Protein AF-A0A4W5PNQ1-F1 (afdb_monomer)

Solvent-accessible surface area (backbone atoms only — not comparable to full-atom values): 14028 Å² total; per-residue (Å²): 139,84,86,85,79,91,87,84,86,84,80,92,72,88,79,95,85,74,66,71,62,60,58,47,53,55,48,51,52,52,49,52,51,53,50,50,54,49,55,53,49,54,50,49,55,51,50,50,52,50,51,52,53,52,51,53,50,50,51,54,49,52,54,50,53,49,53,51,51,53,49,49,52,52,50,48,50,51,52,49,58,59,51,72,67,68,69,47,66,66,67,49,50,56,47,51,52,52,49,41,52,51,52,52,50,53,42,35,76,74,64,44,86,81,57,88,85,61,52,64,66,57,48,47,54,55,50,52,51,51,51,51,55,54,50,52,55,59,73,67,48,61,63,68,60,52,54,51,49,52,52,49,54,54,50,51,54,54,47,56,55,49,51,50,52,51,50,53,50,48,53,55,48,52,50,52,50,49,57,51,52,55,48,55,52,58,60,71,67,50,75,98,78,56,73,66,59,55,51,52,51,49,51,49,54,51,49,53,52,51,50,50,54,51,50,53,51,51,51,51,52,53,56,50,57,66,58,67,73,77,71,87,88,81,85,87,85,81,138

Mean predicted aligned error: 20.27 Å

Radius of gyration: 78.28 Å; Cα contacts (8 Å, |Δi|>4): 17; chains: 1; bounding box: 203×84×198 Å

Structure (mmCIF, N/CA/C/O backbone):
data_AF-A0A4W5PNQ1-F1
#
_entry.id   AF-A0A4W5PNQ1-F1
#
loop_
_atom_site.group_PDB
_atom_site.id
_atom_site.type_symbol
_atom_site.label_atom_id
_atom_site.label_alt_id
_atom_site.label_comp_id
_atom_site.label_asym_id
_atom_site.label_entity_id
_atom_site.label_seq_id
_atom_site.pdbx_PDB_ins_code
_atom_site.Cartn_x
_atom_site.Cartn_y
_atom_site.Cartn_z
_atom_site.occupancy
_atom_site.B_iso_or_equiv
_atom_site.auth_seq_id
_atom_site.auth_comp_id
_atom_site.auth_asym_id
_atom_site.auth_atom_id
_atom_site.pdbx_PDB_model_num
ATOM 1 N N . MET A 1 1 ? 66.625 25.934 -118.680 1.00 39.59 1 MET A N 1
ATOM 2 C CA . MET A 1 1 ? 67.419 26.962 -117.972 1.00 39.59 1 MET A CA 1
ATOM 3 C C . MET A 1 1 ? 66.920 26.967 -116.535 1.00 39.59 1 MET A C 1
ATOM 5 O O . MET A 1 1 ? 65.724 27.151 -116.376 1.00 39.59 1 MET A O 1
ATOM 9 N N . SER A 1 2 ? 67.678 26.674 -115.479 1.00 41.56 2 SER A N 1
ATOM 10 C CA . SER A 1 2 ? 69.072 26.205 -115.312 1.00 41.56 2 SER A CA 1
ATOM 11 C C . SER A 1 2 ? 69.090 25.393 -113.992 1.00 41.56 2 SER A C 1
ATOM 13 O O . SER A 1 2 ? 68.346 25.746 -113.089 1.00 41.56 2 SER A O 1
ATOM 15 N N . ALA A 1 3 ? 69.693 24.210 -113.841 1.00 38.69 3 ALA A N 1
ATOM 16 C CA . ALA A 1 3 ? 71.084 23.777 -114.046 1.00 38.69 3 ALA A CA 1
ATOM 17 C C . ALA A 1 3 ? 72.058 24.127 -112.885 1.00 38.69 3 ALA A C 1
ATOM 19 O O . ALA A 1 3 ? 72.829 25.072 -113.001 1.00 38.69 3 ALA A O 1
ATOM 20 N N . GLY A 1 4 ? 72.065 23.273 -111.842 1.00 41.41 4 GLY A N 1
ATOM 21 C CA . GLY A 1 4 ? 73.206 22.975 -110.938 1.00 41.41 4 GLY A CA 1
ATOM 22 C C . GLY A 1 4 ? 73.616 24.025 -109.887 1.00 41.41 4 GLY A C 1
ATOM 23 O O . GLY A 1 4 ? 73.077 25.130 -109.914 1.00 41.41 4 GLY A O 1
ATOM 24 N N . PRO A 1 5 ? 74.584 23.718 -108.982 1.00 55.00 5 PRO A N 1
ATOM 25 C CA . PRO A 1 5 ? 75.378 22.476 -108.790 1.00 55.00 5 PRO A CA 1
ATOM 26 C C . PRO A 1 5 ? 75.097 21.748 -107.432 1.00 55.00 5 PRO A C 1
ATOM 28 O O . PRO A 1 5 ? 74.436 22.303 -106.565 1.00 55.00 5 PRO A O 1
ATOM 31 N N . PHE A 1 6 ? 75.387 20.444 -107.235 1.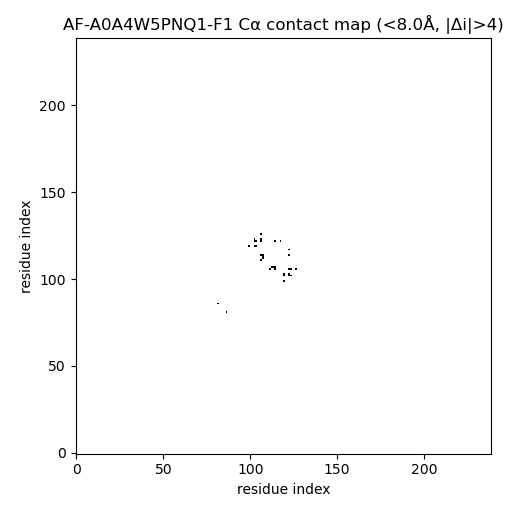00 39.41 6 PHE A N 1
ATOM 32 C CA . PHE A 1 6 ? 76.684 19.838 -106.805 1.00 39.41 6 PHE A CA 1
ATOM 33 C C . PHE A 1 6 ? 77.249 20.516 -105.529 1.00 39.41 6 PHE A C 1
ATOM 35 O O . PHE A 1 6 ? 77.382 21.730 -105.519 1.00 39.41 6 PHE A O 1
ATOM 42 N N . VAL A 1 7 ? 77.620 19.880 -104.409 1.00 44.78 7 VAL A N 1
ATOM 43 C CA . VAL A 1 7 ? 78.079 18.512 -104.042 1.00 44.78 7 VAL A CA 1
ATOM 44 C C . VAL A 1 7 ? 77.490 18.177 -102.629 1.00 44.78 7 VAL A C 1
ATOM 46 O O . VAL A 1 7 ? 76.780 19.015 -102.089 1.00 44.78 7 VAL A O 1
ATOM 49 N N . ALA A 1 8 ? 77.676 17.057 -101.907 1.00 46.28 8 ALA A N 1
ATOM 50 C CA . ALA A 1 8 ? 78.446 15.807 -102.034 1.00 46.28 8 ALA A CA 1
ATOM 51 C C . ALA A 1 8 ? 77.752 14.648 -101.271 1.00 46.28 8 ALA A C 1
ATOM 53 O O . ALA A 1 8 ? 76.786 14.865 -100.544 1.00 46.28 8 ALA A O 1
ATOM 54 N N . GLY A 1 9 ? 78.269 13.417 -101.401 1.00 48.19 9 GLY A N 1
ATOM 55 C CA . GLY A 1 9 ? 77.776 12.243 -100.670 1.00 48.19 9 GLY A CA 1
ATOM 56 C C . GLY A 1 9 ? 78.505 11.981 -99.346 1.00 48.19 9 GLY A C 1
ATOM 57 O O . GLY A 1 9 ? 79.733 11.893 -99.320 1.00 48.19 9 GLY A O 1
ATOM 58 N N . LEU A 1 10 ? 77.751 11.757 -98.265 1.00 40.47 10 LEU A N 1
ATOM 59 C CA . LEU A 1 10 ? 78.272 11.116 -97.055 1.00 40.47 10 LEU A CA 1
ATOM 60 C C . LEU A 1 10 ? 78.179 9.593 -97.203 1.00 40.47 10 LEU A C 1
ATOM 62 O O . LEU A 1 10 ? 77.099 9.030 -97.371 1.00 40.47 10 LEU A O 1
ATOM 66 N N . LYS A 1 11 ? 79.328 8.918 -97.101 1.00 43.09 11 LYS A N 1
ATOM 67 C CA . LYS A 1 11 ? 79.401 7.457 -96.980 1.00 43.09 11 LYS A CA 1
ATOM 68 C C . LYS A 1 11 ? 78.678 7.003 -95.711 1.00 43.09 11 LYS A C 1
ATOM 70 O O . LYS A 1 11 ? 79.151 7.275 -94.610 1.00 43.09 11 LYS A O 1
ATOM 75 N N . CYS A 1 12 ? 77.626 6.203 -95.861 1.00 44.56 12 CYS A N 1
ATOM 76 C CA . CYS A 1 12 ? 77.181 5.316 -94.793 1.00 44.56 12 CYS A CA 1
ATOM 77 C C . CYS A 1 12 ? 78.280 4.272 -94.533 1.00 44.56 12 CYS A C 1
ATOM 79 O O . CYS A 1 12 ? 78.410 3.298 -95.270 1.00 44.56 12 CYS A O 1
ATOM 81 N N . SER A 1 13 ? 79.080 4.485 -93.490 1.00 41.66 13 SER A N 1
ATOM 82 C CA . SER A 1 13 ? 79.973 3.478 -92.916 1.00 41.66 13 SER A CA 1
ATOM 83 C C . SER A 1 13 ? 79.614 3.363 -91.441 1.00 41.66 13 SER A C 1
ATOM 85 O O . SER A 1 13 ? 79.619 4.360 -90.722 1.00 41.66 13 SER A O 1
ATOM 87 N N . GLY A 1 14 ? 79.153 2.184 -91.027 1.00 43.59 14 GLY A N 1
ATOM 88 C CA . GLY A 1 14 ? 78.368 2.055 -89.801 1.00 43.59 14 GLY A CA 1
ATOM 89 C C . GLY A 1 14 ? 79.181 2.045 -88.507 1.00 43.59 14 GLY A C 1
ATOM 90 O O . GLY A 1 14 ? 80.402 1.892 -88.523 1.00 43.59 14 GLY A O 1
ATOM 91 N N . LYS A 1 15 ? 78.450 2.087 -87.384 1.00 41.84 15 LYS A N 1
ATOM 92 C CA . LYS A 1 15 ? 78.542 1.094 -86.293 1.00 41.84 15 LYS A CA 1
ATOM 93 C C . LYS A 1 15 ? 77.448 1.311 -85.235 1.00 41.84 15 LYS A C 1
ATOM 95 O O . LYS A 1 15 ? 77.527 2.210 -84.412 1.00 41.84 15 LYS A O 1
ATOM 100 N N . PHE A 1 16 ? 76.447 0.433 -85.272 1.00 44.75 16 PHE A N 1
ATOM 101 C CA . PHE A 1 16 ? 76.008 -0.365 -84.120 1.00 44.75 16 PHE A CA 1
ATOM 102 C C . PHE A 1 16 ? 76.030 0.311 -82.726 1.00 44.75 16 PHE A C 1
ATOM 104 O O . PHE A 1 16 ? 76.923 0.032 -81.939 1.00 44.75 16 PHE A O 1
ATOM 111 N N . PHE A 1 17 ? 75.017 1.120 -82.391 1.00 40.66 17 PHE A N 1
ATOM 112 C CA . PHE A 1 17 ? 74.588 1.384 -81.000 1.00 40.66 17 PHE A CA 1
ATOM 113 C C . PHE A 1 17 ? 73.141 1.922 -80.988 1.00 40.66 17 PHE A C 1
ATOM 115 O O . PHE A 1 17 ? 72.903 3.120 -80.895 1.00 40.66 17 PHE A O 1
ATOM 122 N N . GLY A 1 18 ? 72.156 1.026 -81.143 1.00 43.78 18 GLY A N 1
ATOM 123 C CA . GLY A 1 18 ? 70.727 1.394 -81.207 1.00 43.78 18 GLY A CA 1
ATOM 124 C C . GLY A 1 18 ? 69.757 0.449 -80.484 1.00 43.78 18 GLY A C 1
ATOM 125 O O . GLY A 1 18 ? 68.566 0.726 -80.441 1.00 43.78 18 GLY A O 1
ATOM 126 N N . GLY A 1 19 ? 70.238 -0.659 -79.905 1.00 49.28 19 GLY A N 1
ATOM 127 C CA . GLY A 1 19 ? 69.377 -1.620 -79.197 1.00 49.28 19 GLY A CA 1
ATOM 128 C C . GLY A 1 19 ? 69.081 -1.254 -77.737 1.00 49.28 19 GLY A C 1
ATOM 129 O O . GLY A 1 19 ? 68.063 -1.669 -77.196 1.00 49.28 19 GLY A O 1
ATOM 130 N N . PHE A 1 20 ? 69.949 -0.472 -77.088 1.00 49.38 20 PHE A N 1
ATOM 131 C CA . PHE A 1 20 ? 69.896 -0.273 -75.632 1.00 49.38 20 PHE A CA 1
ATOM 132 C C . PHE A 1 20 ? 68.714 0.602 -75.169 1.00 49.38 20 PHE A C 1
ATOM 134 O O . PHE A 1 20 ? 68.186 0.394 -74.082 1.00 49.38 20 PHE A O 1
ATOM 141 N N . SER A 1 21 ? 68.260 1.542 -76.004 1.00 56.47 21 SER A N 1
ATOM 142 C CA . SER A 1 21 ? 67.148 2.454 -75.697 1.00 56.47 21 SER A CA 1
ATOM 143 C C . SER A 1 21 ? 65.768 1.801 -75.822 1.00 56.47 21 SER A C 1
ATOM 145 O O . SER A 1 21 ? 64.898 2.062 -74.996 1.00 56.47 21 SER A O 1
ATOM 147 N N . SER A 1 22 ? 65.560 0.920 -76.807 1.00 62.25 22 SER A N 1
ATOM 148 C CA . SER A 1 22 ? 64.263 0.254 -77.014 1.00 62.25 22 SER A CA 1
ATOM 149 C C . SER A 1 22 ? 63.926 -0.724 -75.881 1.00 62.25 22 SER A C 1
ATOM 151 O O . SER A 1 22 ? 62.795 -0.738 -75.402 1.00 62.25 22 SER A O 1
ATOM 153 N N . PHE A 1 23 ? 64.914 -1.474 -75.375 1.00 62.88 23 PHE A N 1
ATOM 154 C CA . PHE A 1 23 ? 64.721 -2.341 -74.206 1.00 62.88 23 PHE A CA 1
ATOM 155 C C . PHE A 1 23 ? 64.582 -1.568 -72.884 1.00 62.88 23 PHE A C 1
ATOM 157 O O . PHE A 1 23 ? 63.944 -2.080 -71.964 1.00 62.88 23 PHE A O 1
ATOM 164 N N . ALA A 1 24 ? 65.144 -0.357 -72.773 1.00 70.75 24 ALA A N 1
ATOM 165 C CA . ALA A 1 24 ? 64.917 0.520 -71.622 1.00 70.75 24 ALA A CA 1
ATOM 166 C C . ALA A 1 24 ? 63.461 1.019 -71.596 1.00 70.75 24 ALA A C 1
ATOM 168 O O . ALA A 1 24 ? 62.749 0.750 -70.633 1.00 70.75 24 ALA A O 1
ATOM 169 N N . TRP A 1 25 ? 62.971 1.581 -72.707 1.00 76.12 25 TRP A N 1
ATOM 170 C CA . TRP A 1 25 ? 61.570 2.001 -72.859 1.00 76.12 25 TRP A CA 1
ATOM 171 C C . TRP A 1 25 ? 60.565 0.859 -72.644 1.00 76.12 25 TRP A C 1
ATOM 173 O O . TRP A 1 25 ? 59.543 1.031 -71.975 1.00 76.12 25 TRP A O 1
ATOM 183 N N . GLN A 1 26 ? 60.857 -0.339 -73.163 1.00 84.00 26 GLN A N 1
ATOM 184 C CA . GLN A 1 26 ? 60.011 -1.514 -72.931 1.00 84.00 26 GLN A CA 1
ATOM 185 C C . GLN A 1 26 ? 60.016 -1.949 -71.454 1.00 84.00 26 GLN A C 1
ATOM 187 O O . GLN A 1 26 ? 59.008 -2.431 -70.945 1.00 84.00 26 GLN A O 1
ATOM 192 N N . ARG A 1 27 ? 61.135 -1.775 -70.739 1.00 80.56 27 ARG A N 1
ATOM 193 C CA . ARG A 1 27 ? 61.230 -2.076 -69.304 1.00 80.56 27 ARG A CA 1
ATOM 194 C C . ARG A 1 27 ? 60.467 -1.056 -68.463 1.00 80.56 27 ARG A C 1
ATOM 196 O O . ARG A 1 27 ? 59.749 -1.463 -67.560 1.00 80.56 27 ARG A O 1
ATOM 203 N N . GLU A 1 28 ? 60.602 0.229 -68.768 1.00 84.06 28 GLU A N 1
ATOM 204 C CA . GLU A 1 28 ? 59.909 1.325 -68.078 1.00 84.06 28 GLU A CA 1
ATOM 205 C C . GLU A 1 28 ? 58.386 1.212 -68.238 1.00 84.06 28 GLU A C 1
ATOM 207 O O . GLU A 1 28 ? 57.650 1.299 -67.258 1.00 84.06 28 GLU A O 1
ATOM 212 N N . THR A 1 29 ? 57.902 0.910 -69.447 1.00 87.69 29 THR A N 1
ATOM 213 C CA . THR A 1 29 ? 56.468 0.673 -69.693 1.00 87.69 29 THR A CA 1
ATOM 214 C C . THR A 1 29 ? 55.945 -0.580 -68.987 1.00 87.69 29 THR A C 1
ATOM 216 O O . THR A 1 29 ? 54.876 -0.527 -68.383 1.00 87.69 29 THR A O 1
ATOM 219 N N . LEU A 1 30 ? 56.697 -1.688 -68.975 1.00 89.75 30 LEU A N 1
ATOM 220 C CA . LEU A 1 30 ? 56.327 -2.886 -68.207 1.00 89.75 30 LEU A CA 1
ATOM 221 C C . LEU A 1 30 ? 56.336 -2.642 -66.687 1.00 89.75 30 LEU A C 1
ATOM 223 O O . LEU A 1 30 ? 55.465 -3.156 -65.990 1.00 89.75 30 LEU A O 1
ATOM 227 N N . GLN A 1 31 ? 57.272 -1.839 -66.171 1.00 90.94 31 GLN A N 1
ATOM 228 C CA . GLN A 1 31 ? 57.289 -1.420 -64.765 1.00 90.94 31 GLN A CA 1
ATOM 229 C C . GLN A 1 31 ? 56.078 -0.547 -64.423 1.00 90.94 31 GLN A C 1
ATOM 231 O O . GLN A 1 31 ? 55.429 -0.792 -63.411 1.00 90.94 31 GLN A O 1
ATOM 236 N N . LEU A 1 32 ? 55.730 0.419 -65.277 1.00 93.44 32 LEU A N 1
ATOM 237 C CA . LEU A 1 32 ? 54.555 1.271 -65.089 1.00 93.44 32 LEU A CA 1
ATOM 238 C C . LEU A 1 32 ? 53.249 0.459 -65.106 1.00 93.44 32 LEU A C 1
ATOM 240 O O . LEU A 1 32 ? 52.381 0.683 -64.267 1.00 93.44 32 LEU A O 1
ATOM 244 N N . ILE A 1 33 ? 53.126 -0.522 -66.008 1.00 92.69 33 ILE A N 1
ATOM 245 C CA . ILE A 1 33 ? 51.985 -1.452 -66.042 1.00 92.69 33 ILE A CA 1
ATOM 246 C C . ILE A 1 33 ? 51.932 -2.298 -64.763 1.00 92.69 33 ILE A C 1
ATOM 248 O O . ILE A 1 33 ? 50.862 -2.434 -64.177 1.00 92.69 33 ILE A O 1
ATOM 252 N N . ALA A 1 34 ? 53.066 -2.830 -64.294 1.00 94.00 34 ALA A N 1
ATOM 253 C CA . ALA A 1 34 ? 53.118 -3.606 -63.054 1.00 94.00 34 ALA A CA 1
ATOM 254 C C . ALA A 1 34 ? 52.707 -2.772 -61.827 1.00 94.00 34 ALA A C 1
ATOM 256 O O . ALA A 1 34 ? 51.910 -3.238 -61.018 1.00 94.00 34 ALA A O 1
ATOM 257 N N . ILE A 1 35 ? 53.182 -1.524 -61.726 1.00 94.31 35 ILE A N 1
ATOM 258 C CA . ILE A 1 35 ? 52.773 -0.580 -60.674 1.00 94.31 35 ILE A CA 1
ATOM 259 C C . ILE A 1 35 ? 51.266 -0.311 -60.759 1.00 94.31 35 ILE A C 1
ATOM 261 O O . ILE A 1 35 ? 50.579 -0.410 -59.747 1.00 94.31 35 ILE A O 1
ATOM 265 N N . HIS A 1 36 ? 50.728 -0.040 -61.953 1.00 95.44 36 HIS A N 1
ATOM 266 C CA . HIS A 1 36 ? 49.292 0.190 -62.116 1.00 95.44 36 HIS A CA 1
ATOM 267 C C . HIS A 1 36 ? 48.444 -1.019 -61.712 1.00 95.44 36 HIS A C 1
ATOM 269 O O . HIS A 1 36 ? 47.448 -0.837 -61.017 1.00 95.44 36 HIS A O 1
ATOM 275 N N . LEU A 1 37 ? 48.842 -2.239 -62.086 1.00 96.38 37 LEU A N 1
ATOM 276 C CA . LEU A 1 37 ? 48.134 -3.462 -61.694 1.00 96.38 37 LEU A CA 1
ATOM 277 C C . LEU A 1 37 ? 48.117 -3.661 -60.172 1.00 96.38 37 LEU A C 1
ATOM 279 O O . LEU A 1 37 ? 47.074 -4.027 -59.640 1.00 96.38 37 LEU A O 1
ATOM 283 N N . ILE A 1 38 ? 49.222 -3.360 -59.478 1.00 96.00 38 ILE A N 1
ATOM 284 C CA . ILE A 1 38 ? 49.277 -3.378 -58.007 1.00 96.00 38 ILE A CA 1
ATOM 285 C C . ILE A 1 38 ? 48.326 -2.320 -57.436 1.00 96.00 38 ILE A C 1
ATOM 287 O O . ILE A 1 38 ? 47.417 -2.667 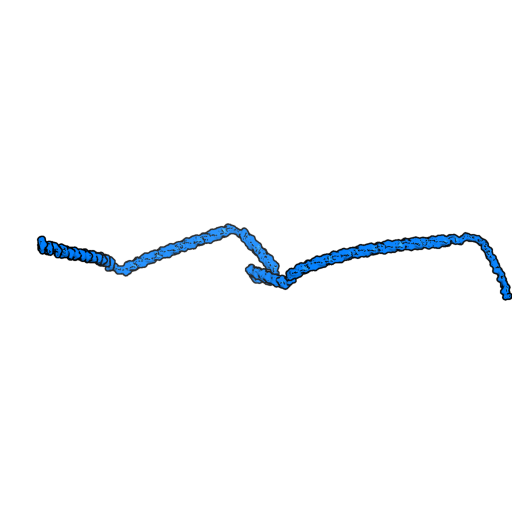-56.696 1.00 96.00 38 ILE A O 1
ATOM 291 N N . THR A 1 39 ? 48.427 -1.056 -57.866 1.00 95.25 39 THR A N 1
ATOM 292 C CA . THR A 1 39 ? 47.549 0.007 -57.335 1.00 95.25 39 THR A CA 1
ATOM 293 C C . THR A 1 39 ? 46.061 -0.250 -57.590 1.00 95.25 39 THR A C 1
ATOM 295 O O . THR A 1 39 ? 45.234 0.107 -56.760 1.00 95.25 39 THR A O 1
ATOM 298 N N . LEU A 1 40 ? 45.697 -0.875 -58.716 1.00 95.56 40 LEU A N 1
ATOM 299 C CA . LEU A 1 40 ? 44.311 -1.251 -59.002 1.00 95.56 40 LEU A CA 1
ATOM 300 C C . LEU A 1 40 ? 43.841 -2.407 -58.115 1.00 95.56 40 LEU A C 1
ATOM 302 O O . LEU A 1 40 ? 42.691 -2.398 -57.690 1.00 95.56 40 LEU A O 1
ATOM 306 N N . HIS A 1 41 ? 44.711 -3.374 -57.820 1.00 96.25 41 HIS A N 1
ATOM 307 C CA . HIS A 1 41 ? 44.421 -4.452 -56.879 1.00 96.25 41 HIS A CA 1
ATOM 308 C C . HIS A 1 41 ? 44.219 -3.911 -55.457 1.00 96.25 41 HIS A C 1
ATOM 310 O O . HIS A 1 41 ? 43.187 -4.206 -54.860 1.00 96.25 41 HIS A O 1
ATOM 316 N N . ASP A 1 42 ? 45.119 -3.045 -54.979 1.00 96.00 42 ASP A N 1
ATOM 317 C CA . ASP A 1 42 ? 45.021 -2.397 -53.664 1.00 96.00 42 ASP A CA 1
ATOM 318 C C . ASP A 1 42 ? 43.721 -1.575 -53.532 1.00 96.00 42 ASP A C 1
ATOM 320 O O . ASP A 1 42 ? 43.051 -1.611 -52.501 1.00 96.00 42 ASP A O 1
ATOM 324 N N . ILE A 1 43 ? 43.329 -0.848 -54.591 1.00 95.88 43 ILE A N 1
ATOM 325 C CA . ILE A 1 43 ? 42.070 -0.081 -54.632 1.00 95.88 43 ILE A CA 1
ATOM 326 C C . ILE A 1 43 ? 40.848 -1.008 -54.597 1.00 95.88 43 ILE A C 1
ATOM 328 O O . ILE A 1 43 ? 39.871 -0.680 -53.928 1.00 95.88 43 ILE A O 1
ATOM 332 N N . LEU A 1 44 ? 40.880 -2.145 -55.300 1.00 96.81 44 LEU A N 1
ATOM 333 C CA . LEU A 1 44 ? 39.782 -3.115 -55.277 1.00 96.81 44 LEU A CA 1
ATOM 334 C C . LEU A 1 44 ? 39.636 -3.759 -53.893 1.00 96.81 44 LEU A C 1
ATOM 336 O O . LEU A 1 44 ? 38.536 -3.742 -53.356 1.00 96.81 44 LEU A O 1
ATOM 340 N N . GLU A 1 45 ? 40.728 -4.219 -53.273 1.00 97.00 45 GLU A N 1
ATOM 341 C CA . GLU A 1 45 ? 40.677 -4.773 -51.910 1.00 97.00 45 GLU A CA 1
ATOM 342 C C . GLU A 1 45 ? 40.193 -3.742 -50.881 1.00 97.00 45 GLU A C 1
ATOM 344 O O . GLU A 1 45 ? 39.423 -4.078 -49.982 1.00 97.00 45 GLU A O 1
ATOM 349 N N . TYR A 1 46 ? 40.605 -2.478 -51.019 1.00 96.75 46 TYR A N 1
ATOM 350 C CA . TYR A 1 46 ? 40.134 -1.390 -50.162 1.00 96.75 46 TYR A CA 1
ATOM 351 C C . TYR A 1 46 ? 38.625 -1.136 -50.328 1.00 96.75 46 TYR A C 1
ATOM 353 O O . TYR A 1 46 ? 37.909 -1.009 -49.335 1.00 96.75 46 TYR A O 1
ATOM 361 N N . MET A 1 47 ? 38.125 -1.096 -51.568 1.00 96.56 47 MET A N 1
ATOM 362 C CA . MET A 1 47 ? 36.693 -0.936 -51.849 1.00 96.56 47 MET A CA 1
ATOM 363 C C . MET A 1 47 ? 35.877 -2.128 -51.337 1.00 96.56 47 MET A C 1
ATOM 365 O O . MET A 1 47 ? 34.836 -1.920 -50.715 1.00 96.56 47 MET A O 1
ATOM 369 N N . ASP A 1 48 ? 36.359 -3.358 -51.525 1.00 97.12 48 ASP A N 1
ATOM 370 C CA . ASP A 1 48 ? 35.703 -4.558 -51.004 1.00 97.12 48 ASP A CA 1
ATOM 371 C C . ASP A 1 48 ? 35.610 -4.490 -49.465 1.00 97.12 48 ASP A C 1
ATOM 373 O O . ASP A 1 48 ? 34.515 -4.621 -48.913 1.00 97.12 48 ASP A O 1
ATOM 377 N N . GLN A 1 49 ? 36.700 -4.133 -48.771 1.00 97.31 49 GLN A N 1
ATOM 378 C CA . GLN A 1 49 ? 36.702 -3.916 -47.314 1.00 97.31 49 GLN A CA 1
ATOM 379 C C . GLN A 1 49 ? 35.740 -2.805 -46.860 1.00 97.31 49 GLN A C 1
ATOM 381 O O . GLN A 1 49 ? 35.064 -2.969 -45.841 1.00 97.31 49 GLN A O 1
ATOM 386 N N . GLU A 1 50 ? 35.637 -1.684 -47.583 1.00 97.44 50 GLU A N 1
ATOM 387 C CA . GLU A 1 50 ? 34.640 -0.649 -47.273 1.00 97.44 50 GLU A CA 1
ATOM 388 C C . GLU A 1 50 ? 33.204 -1.174 -47.444 1.00 97.44 50 GLU A C 1
ATOM 390 O O . GLU A 1 50 ? 32.349 -0.903 -46.597 1.00 97.44 50 GLU A O 1
ATOM 395 N N . THR A 1 51 ? 32.921 -1.972 -48.482 1.00 97.38 51 THR A N 1
ATOM 396 C CA . THR A 1 51 ? 31.583 -2.567 -48.668 1.00 97.38 51 THR A CA 1
ATOM 397 C C . THR A 1 51 ? 31.241 -3.611 -47.602 1.00 97.38 51 THR A C 1
ATOM 399 O O . THR A 1 51 ? 30.100 -3.644 -47.130 1.00 97.38 51 THR A O 1
ATOM 402 N N . GLU A 1 52 ? 32.209 -4.408 -47.141 1.00 97.50 52 GLU A N 1
ATOM 403 C CA . GLU A 1 52 ? 32.028 -5.320 -46.004 1.00 97.50 52 GLU A CA 1
ATOM 404 C C . GLU A 1 52 ? 31.752 -4.555 -44.700 1.00 97.50 52 GLU A C 1
ATOM 406 O O . GLU A 1 52 ? 30.848 -4.913 -43.944 1.00 97.50 52 GLU A O 1
ATOM 411 N N . GLN A 1 53 ? 32.460 -3.452 -44.445 1.00 97.31 53 GLN A N 1
ATOM 412 C CA . GLN A 1 53 ? 32.212 -2.618 -43.264 1.00 97.31 53 GLN A CA 1
ATOM 413 C C . GLN A 1 53 ? 30.831 -1.950 -43.311 1.00 97.31 53 GLN A C 1
ATOM 415 O O . GLN A 1 53 ? 30.117 -1.931 -42.305 1.00 97.31 53 GLN A O 1
ATOM 420 N N . LEU A 1 54 ? 30.424 -1.424 -44.470 1.00 97.81 54 LEU A N 1
ATOM 421 C CA . LEU A 1 54 ? 29.112 -0.801 -44.649 1.00 97.81 54 LEU A CA 1
ATOM 422 C C . LEU A 1 54 ? 27.967 -1.816 -44.520 1.00 97.81 54 LEU A C 1
ATOM 424 O O . LEU A 1 54 ? 26.959 -1.512 -43.883 1.00 97.81 54 LEU A O 1
ATOM 428 N N . THR A 1 55 ? 28.117 -3.030 -45.057 1.00 97.94 55 THR A N 1
ATOM 429 C CA . THR A 1 55 ? 27.107 -4.094 -44.903 1.00 97.94 55 THR A CA 1
ATOM 430 C C . THR A 1 55 ? 26.984 -4.555 -43.448 1.00 97.94 55 THR A C 1
ATOM 432 O O . THR A 1 55 ? 25.868 -4.620 -42.934 1.00 97.94 55 THR A O 1
ATOM 435 N N . GLN A 1 56 ? 28.097 -4.729 -42.726 1.00 97.94 56 GLN A N 1
ATOM 436 C CA . GLN A 1 56 ? 28.075 -5.007 -41.281 1.00 97.94 56 GLN A CA 1
ATOM 437 C C . GLN A 1 56 ? 27.384 -3.891 -40.474 1.00 97.94 56 GLN A C 1
ATOM 439 O O . GLN A 1 56 ? 26.611 -4.174 -39.557 1.00 97.94 56 GLN A O 1
ATOM 444 N N . GLN A 1 57 ? 27.615 -2.617 -40.811 1.00 97.69 57 GLN A N 1
ATOM 445 C CA . GLN A 1 57 ? 26.929 -1.490 -40.164 1.00 97.69 57 GLN A CA 1
ATOM 446 C C . GLN A 1 57 ? 25.421 -1.485 -40.451 1.00 97.69 57 GLN A C 1
ATOM 448 O O . GLN A 1 57 ? 24.630 -1.255 -39.532 1.00 97.69 57 GLN A O 1
ATOM 453 N N . ILE A 1 58 ? 25.012 -1.778 -41.692 1.00 98.31 58 ILE A N 1
ATOM 454 C CA . ILE A 1 58 ? 23.600 -1.930 -42.072 1.00 98.31 58 ILE A CA 1
ATOM 455 C C . ILE A 1 58 ? 22.944 -3.034 -41.238 1.00 98.31 58 ILE A C 1
ATOM 457 O O . ILE A 1 58 ? 21.881 -2.794 -40.663 1.00 98.31 58 ILE A O 1
ATOM 461 N N . ASP A 1 59 ? 23.587 -4.195 -41.094 1.00 98.12 59 ASP A N 1
ATOM 462 C CA . ASP A 1 59 ? 23.063 -5.300 -40.288 1.00 98.12 59 ASP A CA 1
ATOM 463 C C . ASP A 1 59 ? 22.924 -4.917 -38.810 1.00 98.12 59 ASP A C 1
ATOM 465 O O . ASP A 1 59 ? 21.875 -5.157 -38.206 1.00 98.12 59 ASP A O 1
ATOM 469 N N . ILE A 1 60 ? 23.934 -4.275 -38.212 1.00 97.94 60 ILE A N 1
ATOM 470 C CA . ILE A 1 60 ? 23.881 -3.812 -36.814 1.00 97.94 60 ILE A CA 1
ATOM 471 C C . ILE A 1 60 ? 22.707 -2.844 -36.604 1.00 97.94 60 ILE A C 1
ATOM 473 O O . ILE A 1 60 ? 21.944 -2.991 -35.642 1.00 97.94 60 ILE A O 1
ATOM 477 N N . ILE A 1 61 ? 22.529 -1.881 -37.513 1.00 97.94 61 ILE A N 1
ATOM 478 C CA . ILE A 1 61 ? 21.446 -0.892 -37.450 1.00 97.94 61 ILE A CA 1
ATOM 479 C C . ILE A 1 61 ? 20.082 -1.559 -37.679 1.00 97.94 61 ILE A C 1
ATOM 481 O O . ILE A 1 61 ? 19.136 -1.260 -36.951 1.00 97.94 61 ILE A O 1
ATOM 485 N N . ALA A 1 62 ? 19.967 -2.507 -38.612 1.00 98.31 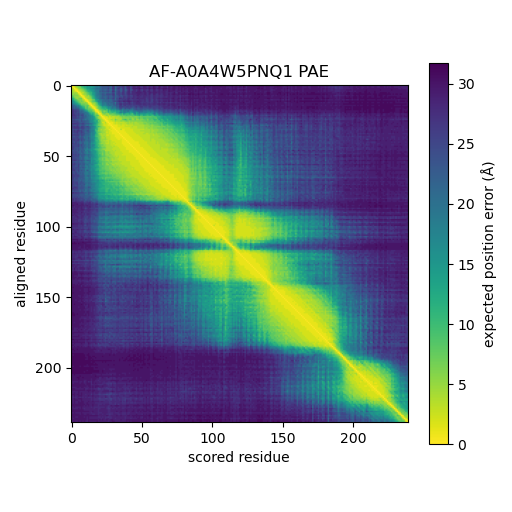62 ALA A N 1
ATOM 486 C CA . ALA A 1 62 ? 18.735 -3.257 -38.853 1.00 98.31 62 ALA A CA 1
ATOM 487 C C . ALA A 1 62 ? 18.300 -4.060 -37.614 1.00 98.31 62 ALA A C 1
ATOM 489 O O . ALA A 1 62 ? 17.134 -4.000 -37.215 1.00 98.31 62 ALA A O 1
ATOM 490 N N . HIS A 1 63 ? 19.240 -4.735 -36.943 1.00 98.06 63 HIS A N 1
ATOM 491 C CA . HIS A 1 63 ? 18.972 -5.434 -35.683 1.00 98.06 63 HIS A CA 1
ATOM 492 C C . HIS A 1 63 ? 18.584 -4.469 -34.551 1.00 98.06 63 HIS A C 1
ATOM 494 O O . HIS A 1 63 ? 17.704 -4.794 -33.754 1.00 98.06 63 HIS A O 1
ATOM 500 N N . ALA A 1 64 ? 19.206 -3.288 -34.465 1.00 98.06 64 ALA A N 1
ATOM 501 C CA . ALA A 1 64 ? 18.838 -2.269 -33.481 1.00 98.06 64 ALA A CA 1
ATOM 502 C C . ALA A 1 64 ? 17.416 -1.727 -33.722 1.00 98.06 64 ALA A C 1
ATOM 504 O O . ALA A 1 64 ? 16.614 -1.680 -32.792 1.00 98.06 64 ALA A O 1
ATOM 505 N N . ILE A 1 65 ? 17.073 -1.413 -34.978 1.00 98.31 65 ILE A N 1
ATOM 506 C CA . ILE A 1 65 ? 15.725 -0.989 -35.386 1.00 98.31 65 ILE A CA 1
ATOM 507 C C . ILE A 1 65 ? 14.685 -2.060 -35.043 1.00 98.31 65 ILE A C 1
ATOM 509 O O . ILE A 1 65 ? 13.593 -1.716 -34.594 1.00 98.31 65 ILE A O 1
ATOM 513 N N . GLN A 1 66 ? 14.991 -3.346 -35.246 1.00 98.25 66 GLN A N 1
ATOM 514 C CA . GLN A 1 66 ? 14.045 -4.412 -34.920 1.00 98.25 66 GLN A CA 1
ATOM 515 C C . GLN A 1 66 ? 13.796 -4.513 -33.410 1.00 98.25 66 GLN A C 1
ATOM 517 O O . GLN A 1 66 ? 12.639 -4.512 -33.001 1.00 98.25 66 GLN A O 1
ATOM 522 N N . ARG A 1 67 ? 14.849 -4.483 -32.578 1.00 98.06 67 ARG A N 1
ATOM 523 C CA . ARG A 1 67 ? 14.694 -4.471 -31.109 1.00 98.06 67 ARG A CA 1
ATOM 524 C C . ARG A 1 67 ? 13.867 -3.282 -30.622 1.00 98.06 67 ARG A C 1
ATOM 526 O O . ARG A 1 67 ? 13.023 -3.451 -29.749 1.00 98.06 67 ARG A O 1
ATOM 533 N N . GLU A 1 68 ? 14.086 -2.098 -31.192 1.00 97.12 68 GLU A N 1
ATOM 534 C CA . GLU A 1 68 ? 13.337 -0.897 -30.811 1.00 97.12 68 GLU A CA 1
ATOM 535 C C . GLU A 1 68 ? 11.860 -0.996 -31.223 1.00 97.12 68 GLU A C 1
ATOM 537 O O . GLU A 1 68 ? 10.980 -0.615 -30.456 1.00 97.12 68 GLU A O 1
ATOM 542 N N . LYS A 1 69 ? 11.557 -1.583 -32.392 1.00 97.88 69 LYS A N 1
ATOM 543 C CA . LYS A 1 69 ? 10.175 -1.887 -32.808 1.00 97.88 69 LYS A CA 1
ATOM 544 C C . LYS A 1 69 ? 9.498 -2.894 -31.881 1.00 97.88 69 LYS A C 1
ATOM 546 O O . LYS A 1 69 ? 8.344 -2.683 -31.514 1.00 97.88 69 LYS A O 1
ATOM 551 N N . ASP A 1 70 ? 10.201 -3.958 -31.499 1.00 97.88 70 ASP A N 1
ATOM 552 C CA . ASP A 1 70 ? 9.673 -4.988 -30.600 1.00 97.88 70 ASP A CA 1
ATOM 553 C C . ASP A 1 70 ? 9.379 -4.390 -29.211 1.00 97.88 70 ASP A C 1
ATOM 555 O O . ASP A 1 70 ? 8.296 -4.591 -28.656 1.00 97.88 70 ASP A O 1
ATOM 559 N N . MET A 1 71 ? 10.293 -3.564 -28.687 1.00 97.06 71 MET A N 1
ATOM 560 C CA . MET A 1 71 ? 10.119 -2.848 -27.419 1.00 97.06 71 MET A CA 1
ATOM 561 C C . MET A 1 71 ? 9.007 -1.790 -27.488 1.00 97.06 71 MET A C 1
ATOM 563 O O . MET A 1 71 ? 8.222 -1.666 -26.546 1.00 97.06 71 MET A O 1
ATOM 567 N N . ALA A 1 72 ? 8.873 -1.067 -28.603 1.00 97.31 72 ALA A N 1
ATOM 568 C CA . ALA A 1 72 ? 7.772 -0.132 -28.825 1.00 97.31 72 ALA A CA 1
ATOM 569 C C . ALA A 1 72 ? 6.410 -0.848 -28.860 1.00 97.31 72 ALA A C 1
ATOM 571 O O . ALA A 1 72 ? 5.458 -0.370 -28.245 1.00 97.31 72 ALA A O 1
ATOM 572 N N . ALA A 1 73 ? 6.319 -2.016 -29.507 1.00 96.62 73 ALA A N 1
ATOM 573 C CA . ALA A 1 73 ? 5.109 -2.836 -29.516 1.00 96.62 73 ALA A CA 1
ATOM 574 C C . ALA A 1 73 ? 4.772 -3.395 -28.118 1.00 96.62 73 ALA A C 1
ATOM 576 O O . ALA A 1 73 ? 3.605 -3.409 -27.721 1.00 96.62 73 ALA A O 1
ATOM 577 N N . GLU A 1 74 ? 5.777 -3.803 -27.335 1.00 95.94 74 GLU A N 1
ATOM 578 C CA . GLU A 1 74 ? 5.586 -4.240 -25.947 1.00 95.94 74 GLU A CA 1
ATOM 579 C C . GLU A 1 74 ? 5.104 -3.088 -25.045 1.00 95.94 74 GLU A C 1
ATOM 581 O O . GLU A 1 74 ? 4.176 -3.258 -24.249 1.00 95.94 74 GLU A O 1
ATOM 586 N N . LEU A 1 75 ? 5.699 -1.898 -25.178 1.00 94.69 75 LEU A N 1
ATOM 587 C CA . LEU A 1 75 ? 5.294 -0.692 -24.449 1.00 94.69 75 LEU A CA 1
ATOM 588 C C . LEU A 1 75 ? 3.898 -0.216 -24.859 1.00 94.69 75 LEU A C 1
ATOM 590 O O . LEU A 1 75 ? 3.113 0.171 -23.991 1.00 94.69 75 LEU A O 1
ATOM 594 N N . GLU A 1 76 ? 3.549 -0.294 -26.144 1.00 92.31 76 GLU A N 1
ATOM 595 C CA . GLU A 1 76 ? 2.197 -0.008 -26.613 1.00 92.31 76 GLU A CA 1
ATOM 596 C C . GLU A 1 76 ? 1.191 -1.007 -26.026 1.00 92.31 76 GLU A C 1
ATOM 598 O O . GLU A 1 76 ? 0.148 -0.590 -25.523 1.00 92.31 76 GLU A O 1
ATOM 603 N N . LEU A 1 77 ? 1.503 -2.308 -26.008 1.00 89.75 77 LEU A N 1
ATOM 604 C CA . LEU A 1 77 ? 0.646 -3.314 -25.380 1.00 89.75 77 LEU A CA 1
ATOM 605 C C . LEU A 1 77 ? 0.471 -3.048 -23.878 1.00 89.75 77 LEU A C 1
ATOM 607 O O . LEU A 1 77 ? -0.658 -3.076 -23.391 1.00 89.75 77 LEU A O 1
ATOM 611 N N . LYS A 1 78 ? 1.548 -2.727 -23.148 1.00 88.81 78 LYS A N 1
ATOM 612 C CA . LYS A 1 78 ? 1.481 -2.334 -21.728 1.00 88.81 78 LYS A CA 1
ATOM 613 C C . LYS A 1 78 ? 0.599 -1.098 -21.540 1.00 88.81 78 LYS A C 1
ATOM 615 O O . LYS A 1 78 ? -0.319 -1.132 -20.727 1.00 88.81 78 LYS A O 1
ATOM 620 N N . SER A 1 79 ? 0.817 -0.042 -22.323 1.00 86.56 79 SER A N 1
ATOM 621 C CA . SER A 1 79 ? 0.015 1.190 -22.297 1.00 86.56 79 SER A CA 1
ATOM 622 C C . SER A 1 79 ? -1.469 0.921 -22.582 1.00 86.56 79 SER A C 1
ATOM 624 O O . SER A 1 79 ? -2.348 1.383 -21.849 1.00 86.56 79 SER A O 1
ATOM 626 N N . ARG A 1 80 ? -1.770 0.091 -23.588 1.00 82.62 80 ARG A N 1
ATOM 627 C CA . ARG A 1 80 ? -3.130 -0.365 -23.904 1.00 82.62 80 ARG A CA 1
ATOM 628 C C . ARG A 1 80 ? -3.739 -1.171 -22.755 1.00 82.62 80 ARG A C 1
ATOM 630 O O . ARG A 1 80 ? -4.892 -0.932 -22.427 1.00 82.62 80 ARG A O 1
ATOM 637 N N . LEU A 1 81 ? -2.995 -2.062 -22.097 1.00 80.62 81 LEU A N 1
ATOM 638 C CA . LEU A 1 81 ? -3.479 -2.817 -20.931 1.00 80.62 81 LEU A CA 1
ATOM 639 C C . LEU A 1 81 ? -3.769 -1.907 -19.724 1.00 80.62 81 LEU A C 1
ATOM 641 O O . LEU A 1 81 ? -4.823 -2.047 -19.104 1.00 80.62 81 LEU A O 1
ATOM 645 N N . PHE A 1 82 ? -2.895 -0.938 -19.431 1.00 72.19 82 PHE A N 1
ATOM 646 C CA . PHE A 1 82 ? -3.126 0.059 -18.377 1.00 72.19 82 PHE A CA 1
ATOM 647 C C . PHE A 1 82 ? -4.334 0.967 -18.680 1.00 72.19 82 PHE A C 1
ATOM 649 O O . PHE A 1 82 ? -5.089 1.304 -17.771 1.00 72.19 82 PHE A O 1
ATOM 656 N N . SER A 1 83 ? -4.568 1.326 -19.947 1.00 68.44 83 SER A N 1
ATOM 657 C CA . SER A 1 83 ? -5.685 2.199 -20.351 1.00 68.44 83 SER A CA 1
ATOM 658 C C . SER A 1 83 ? -7.022 1.470 -20.565 1.00 68.44 83 SER A C 1
ATOM 660 O O . SER A 1 83 ? -8.074 2.048 -20.283 1.00 68.44 83 SER A O 1
ATOM 662 N N . PHE A 1 84 ? -7.020 0.189 -20.962 1.00 62.41 84 PHE A N 1
ATOM 663 C CA . PHE A 1 84 ? -8.236 -0.636 -21.099 1.00 62.41 84 PHE A CA 1
ATOM 664 C C . PHE A 1 84 ? -9.034 -0.725 -19.790 1.00 62.41 84 PHE A C 1
ATOM 666 O O . PHE A 1 84 ? -10.263 -0.810 -19.807 1.00 62.41 84 PHE A O 1
ATOM 673 N N . GLY A 1 85 ? -8.341 -0.665 -18.651 1.00 60.12 85 GLY A N 1
ATOM 674 C CA . GLY A 1 85 ? -8.917 -0.704 -17.309 1.00 60.12 85 GLY A CA 1
ATOM 675 C C . GLY A 1 85 ? -9.584 0.591 -16.835 1.00 60.12 85 GLY A C 1
ATOM 676 O O . GLY A 1 85 ? -9.709 0.758 -15.627 1.00 60.12 85 GLY A O 1
ATOM 677 N N . LYS A 1 86 ? -9.986 1.512 -17.730 1.00 58.53 86 LYS A N 1
ATOM 678 C CA . LYS A 1 86 ? -10.512 2.848 -17.373 1.00 58.53 86 LYS A CA 1
ATOM 679 C C . LYS A 1 86 ? -9.641 3.523 -16.303 1.00 58.53 86 LYS A C 1
ATOM 681 O O . LYS A 1 86 ? -10.153 3.904 -15.250 1.00 58.53 86 LYS A O 1
ATOM 686 N N . TYR A 1 87 ? -8.337 3.660 -16.563 1.00 59.09 87 TYR A N 1
ATOM 687 C CA . TYR A 1 87 ? -7.457 4.440 -15.691 1.00 59.09 87 TYR A CA 1
ATOM 688 C C . TYR A 1 87 ? -7.857 5.918 -15.757 1.00 59.09 87 TYR A C 1
ATOM 690 O O . TYR A 1 87 ? -7.362 6.697 -16.566 1.00 59.09 87 TYR A O 1
ATOM 698 N N . LYS A 1 88 ? -8.830 6.267 -14.926 1.00 68.50 88 LYS A N 1
ATOM 699 C CA . LYS A 1 88 ? -9.199 7.626 -14.589 1.00 68.50 88 LYS A CA 1
ATOM 700 C C . LYS A 1 88 ? -8.398 7.978 -13.350 1.00 68.50 88 LYS A C 1
ATOM 702 O O . LYS A 1 88 ? -8.691 7.462 -12.266 1.00 68.50 88 LYS A O 1
ATOM 707 N N . ALA A 1 89 ? -7.387 8.820 -13.523 1.00 70.44 89 ALA A N 1
ATOM 708 C CA . ALA A 1 89 ? -6.635 9.355 -12.396 1.00 70.44 89 ALA A CA 1
ATOM 709 C C . ALA A 1 89 ? -7.594 10.017 -11.391 1.00 70.44 89 ALA A C 1
ATOM 711 O O . ALA A 1 89 ? -7.467 9.816 -10.194 1.00 70.44 89 ALA A O 1
ATOM 712 N N . GLU A 1 90 ? -8.656 10.650 -11.890 1.00 77.00 90 GLU A N 1
ATOM 713 C CA . GLU A 1 90 ? -9.700 11.315 -11.115 1.00 77.00 90 GLU A CA 1
ATOM 714 C C . GLU A 1 90 ? -10.458 10.358 -10.175 1.00 77.00 90 GLU A C 1
ATOM 716 O O . GLU A 1 90 ? -10.687 10.692 -9.013 1.00 77.00 90 GLU A O 1
ATOM 721 N N . ASP A 1 91 ? -10.827 9.152 -10.634 1.00 80.69 91 ASP A N 1
ATOM 722 C CA . ASP A 1 91 ? -11.508 8.161 -9.780 1.00 80.69 91 ASP A CA 1
ATOM 723 C C . ASP A 1 91 ? -10.530 7.591 -8.718 1.00 80.69 91 ASP A C 1
ATOM 725 O O . ASP A 1 91 ? -10.962 7.239 -7.616 1.00 80.69 91 ASP A O 1
ATOM 729 N N . GLN A 1 92 ? -9.219 7.519 -9.010 1.00 82.94 92 GLN A N 1
ATOM 730 C CA . GLN A 1 92 ? -8.188 7.136 -8.030 1.00 82.94 92 GLN A CA 1
ATOM 731 C C . GLN A 1 92 ? -7.893 8.248 -7.018 1.00 82.94 92 GLN A C 1
ATOM 733 O O . GLN A 1 92 ? -7.842 7.965 -5.823 1.00 82.94 92 GLN A O 1
ATOM 738 N N . ASP A 1 93 ? -7.755 9.497 -7.452 1.00 87.38 93 ASP A N 1
ATOM 739 C CA . ASP A 1 93 ? -7.485 10.642 -6.580 1.00 87.38 93 ASP A CA 1
ATOM 740 C C . ASP A 1 93 ? -8.642 10.851 -5.593 1.00 87.38 93 ASP A C 1
ATOM 742 O O . ASP A 1 93 ? -8.420 10.958 -4.387 1.00 87.38 93 ASP A O 1
ATOM 746 N N . VAL A 1 94 ? -9.895 10.757 -6.059 1.00 90.44 94 VAL A N 1
ATOM 747 C CA . VAL A 1 94 ? -11.087 10.773 -5.188 1.00 90.44 94 VAL A CA 1
ATOM 748 C C . VAL A 1 94 ? -11.067 9.622 -4.170 1.00 90.44 94 VAL A C 1
ATOM 750 O O . VAL A 1 94 ? -11.467 9.808 -3.014 1.00 90.44 94 VAL A O 1
ATOM 753 N N . MET A 1 95 ? -10.586 8.435 -4.557 1.00 89.44 95 MET A N 1
ATOM 754 C CA . MET A 1 95 ? -10.428 7.295 -3.645 1.00 89.44 95 MET A CA 1
ATOM 755 C C . MET A 1 95 ? -9.322 7.541 -2.607 1.00 89.44 95 MET A C 1
ATOM 757 O O . MET A 1 95 ? -9.524 7.255 -1.424 1.00 89.44 95 MET A O 1
ATOM 761 N N . LEU A 1 96 ? -8.183 8.105 -3.017 1.00 92.38 96 LEU A N 1
ATOM 762 C CA . LEU A 1 96 ? -7.065 8.454 -2.138 1.00 92.38 96 LEU A CA 1
ATOM 763 C C . LEU A 1 96 ? -7.447 9.564 -1.148 1.00 92.38 96 LEU A C 1
ATOM 765 O O . LEU A 1 96 ? -7.133 9.454 0.037 1.00 92.38 96 LEU A O 1
ATOM 769 N N . GLU A 1 97 ? -8.198 10.580 -1.577 1.00 92.50 97 GLU A N 1
ATOM 770 C CA . GLU A 1 97 ? -8.757 11.606 -0.689 1.00 92.50 97 GLU A CA 1
ATOM 771 C C . GLU A 1 97 ? -9.791 11.036 0.292 1.00 92.50 97 GLU A C 1
ATOM 773 O O . GLU A 1 97 ? -9.839 11.433 1.460 1.00 92.50 97 GLU A O 1
ATOM 778 N N . ALA A 1 98 ? -10.649 10.111 -0.153 1.00 94.38 98 ALA A N 1
ATOM 779 C CA . ALA A 1 98 ? -11.607 9.435 0.722 1.00 94.38 98 ALA A CA 1
ATOM 780 C C . ALA A 1 98 ? -10.896 8.575 1.781 1.00 94.38 98 ALA A C 1
ATOM 782 O O . ALA A 1 98 ? -11.251 8.637 2.963 1.00 94.38 98 ALA A O 1
ATOM 783 N N . LEU A 1 99 ? -9.854 7.839 1.383 1.00 94.31 99 LEU A N 1
ATOM 784 C CA . LEU A 1 99 ? -9.000 7.077 2.290 1.00 94.31 99 LEU A CA 1
ATOM 785 C C . LEU A 1 99 ? -8.265 8.002 3.270 1.00 94.31 99 LEU A C 1
ATOM 787 O O . LEU A 1 99 ? -8.325 7.772 4.475 1.00 94.31 99 LEU A O 1
ATOM 791 N N . GLY A 1 100 ? -7.643 9.079 2.783 1.00 92.81 100 GLY A N 1
ATOM 792 C CA . GLY A 1 100 ? -6.949 10.071 3.608 1.00 92.81 100 GLY A CA 1
ATOM 793 C C . GLY A 1 100 ? -7.860 10.699 4.664 1.00 92.81 100 GLY A C 1
ATOM 794 O O . GLY A 1 100 ? -7.497 10.755 5.840 1.00 92.81 100 GLY A O 1
ATOM 795 N N . ARG A 1 101 ? -9.093 11.068 4.285 1.00 92.50 101 ARG A N 1
ATOM 796 C CA . ARG A 1 101 ? -10.121 11.530 5.232 1.00 92.50 101 ARG A CA 1
ATOM 797 C C . ARG A 1 101 ? -10.471 10.470 6.275 1.00 92.50 101 ARG A C 1
ATOM 799 O O . ARG A 1 101 ? -10.572 10.811 7.453 1.00 92.50 101 ARG A O 1
ATOM 806 N N . LYS A 1 102 ? -10.630 9.199 5.883 1.00 94.56 102 LYS A N 1
ATOM 807 C CA . LYS A 1 102 ? -10.972 8.129 6.834 1.00 94.56 102 LYS A CA 1
ATOM 808 C C . LYS A 1 102 ? -9.825 7.811 7.794 1.00 94.56 102 LYS A C 1
ATOM 810 O O . LYS A 1 102 ? -10.069 7.631 8.985 1.00 94.56 102 LYS A O 1
ATOM 815 N N . VAL A 1 103 ? -8.584 7.807 7.310 1.00 93.44 103 VAL A N 1
ATOM 816 C CA . VAL A 1 103 ? -7.385 7.669 8.150 1.00 93.44 103 VAL A CA 1
ATOM 817 C C . VAL A 1 103 ? -7.292 8.826 9.145 1.00 93.44 103 VAL A C 1
ATOM 819 O O . VAL A 1 103 ? -7.082 8.577 10.327 1.00 93.44 103 VAL A O 1
ATOM 822 N N . ALA A 1 104 ? -7.526 10.069 8.713 1.00 90.75 104 ALA A N 1
ATOM 823 C CA . ALA A 1 104 ? -7.525 11.232 9.602 1.00 90.75 104 ALA A CA 1
ATOM 824 C C . ALA A 1 104 ? -8.641 11.182 10.668 1.00 90.75 104 ALA A C 1
ATOM 826 O O . ALA A 1 104 ? -8.422 11.594 11.807 1.00 90.75 104 ALA A O 1
ATOM 827 N N . GLU A 1 105 ? -9.824 10.655 10.333 1.00 91.19 105 GLU A N 1
ATOM 828 C CA . GLU A 1 105 ? -10.918 10.417 11.288 1.00 91.19 105 GLU A CA 1
ATOM 829 C C . GLU A 1 105 ? -10.511 9.397 12.366 1.00 91.19 105 GLU A C 1
ATOM 831 O O . GLU A 1 105 ? -10.622 9.680 13.561 1.00 91.19 105 GLU A O 1
ATOM 836 N N . VAL A 1 106 ? -9.980 8.239 11.952 1.00 92.00 106 VAL A N 1
ATOM 837 C CA . VAL A 1 106 ? -9.506 7.190 12.870 1.00 92.00 106 VAL A CA 1
ATOM 838 C C . VAL A 1 106 ? -8.345 7.706 13.722 1.00 92.00 106 VAL A C 1
ATOM 840 O O . VAL A 1 106 ? -8.371 7.557 14.944 1.00 92.00 106 VAL A O 1
ATOM 843 N N . TYR A 1 107 ? -7.376 8.396 13.116 1.00 91.25 107 TYR A N 1
ATOM 844 C CA . TYR A 1 107 ? -6.251 8.995 13.829 1.00 91.25 107 TYR A CA 1
ATOM 845 C C . TYR A 1 107 ? -6.713 10.013 14.879 1.00 91.25 107 TYR A C 1
ATOM 847 O O . TYR A 1 107 ? -6.248 9.963 16.015 1.00 91.25 107 TYR A O 1
ATOM 855 N N . ARG A 1 108 ? -7.687 10.877 14.560 1.00 89.06 108 ARG A N 1
ATOM 856 C CA . ARG A 1 108 ? -8.270 11.825 15.526 1.00 89.06 108 ARG A CA 1
ATOM 857 C C . ARG A 1 108 ? -9.004 11.120 16.666 1.00 89.06 108 ARG A C 1
ATOM 859 O O . ARG A 1 108 ? -8.902 11.563 17.806 1.00 89.06 108 ARG A O 1
ATOM 866 N N . SER A 1 109 ? -9.708 10.019 16.387 1.00 86.44 109 SER A N 1
ATOM 867 C CA . SER A 1 109 ? -10.378 9.225 17.431 1.00 86.44 109 SER A CA 1
ATOM 868 C C . SER A 1 109 ? -9.396 8.586 18.423 1.00 86.44 109 SER A C 1
ATOM 870 O O . SER A 1 109 ? -9.738 8.393 19.587 1.00 86.44 109 SER A O 1
ATOM 872 N N . TYR A 1 110 ? -8.167 8.310 17.974 1.00 84.06 110 TYR A N 1
ATOM 873 C CA . TYR A 1 110 ? -7.083 7.761 18.785 1.00 84.06 110 TYR A CA 1
ATOM 874 C C . TYR A 1 110 ? -6.264 8.845 19.516 1.00 84.06 110 TYR A C 1
ATOM 876 O O . TYR A 1 110 ? -6.043 8.744 20.722 1.00 84.06 110 TYR A O 1
ATOM 884 N N . ALA A 1 111 ? -5.801 9.868 18.792 1.00 80.75 111 ALA A N 1
ATOM 885 C CA . ALA A 1 111 ? -4.777 10.818 19.241 1.00 80.75 111 ALA A CA 1
ATOM 886 C C . ALA A 1 111 ? -5.300 12.238 19.551 1.00 80.75 111 ALA A C 1
ATOM 888 O O . ALA A 1 111 ? -4.523 13.106 19.956 1.00 80.75 111 ALA A O 1
ATOM 889 N N . GLY A 1 112 ? -6.596 12.502 19.354 1.00 76.88 112 GLY A N 1
ATOM 890 C CA . GLY A 1 112 ? -7.181 13.838 19.485 1.00 76.88 112 GLY A CA 1
ATOM 891 C C . GLY A 1 112 ? -6.785 14.785 18.344 1.00 76.88 112 GLY A C 1
ATOM 892 O O . GLY A 1 112 ? -6.483 14.362 17.228 1.00 76.88 112 GLY A O 1
ATOM 893 N N . GLU A 1 113 ? -6.799 16.092 18.608 1.00 69.44 113 GLU A N 1
ATOM 894 C CA . GLU A 1 113 ? -6.571 17.139 17.592 1.00 69.44 113 GLU A CA 1
ATOM 895 C C . GLU A 1 113 ? -5.086 17.387 17.249 1.00 69.44 113 GLU A C 1
ATOM 897 O O . GLU A 1 113 ? -4.769 18.196 16.380 1.00 69.44 113 GLU A O 1
ATOM 902 N N . SER A 1 114 ? -4.159 16.648 17.862 1.00 64.88 114 SER A N 1
ATOM 903 C CA . SER A 1 114 ? -2.704 16.861 17.769 1.00 64.88 114 SER A CA 1
ATOM 904 C C . SER A 1 114 ? -2.062 16.506 16.412 1.00 64.88 114 SER A C 1
ATOM 906 O O . SER A 1 114 ? -0.848 16.612 16.261 1.00 64.88 114 SER A O 1
ATOM 908 N N . GLY A 1 115 ? -2.839 16.032 15.431 1.00 59.69 115 GLY A N 1
ATOM 909 C CA . GLY A 1 115 ? -2.343 15.417 14.187 1.00 59.69 115 GLY A CA 1
ATOM 910 C C . GLY A 1 115 ? -2.271 16.310 12.943 1.00 59.69 115 GLY A C 1
ATOM 911 O O . GLY A 1 115 ? -1.992 15.789 11.868 1.00 59.69 115 GLY A O 1
ATOM 912 N N . ALA A 1 116 ? -2.540 17.616 13.048 1.00 65.06 116 ALA A N 1
ATOM 913 C CA . ALA A 1 116 ? -2.870 18.488 11.906 1.00 65.06 116 ALA A CA 1
ATOM 914 C C . ALA A 1 116 ? -1.830 18.583 10.762 1.00 65.06 116 ALA A C 1
ATOM 916 O O . ALA A 1 116 ? -2.187 19.016 9.671 1.00 65.06 116 ALA A O 1
ATOM 917 N N . ASN A 1 117 ? -0.577 18.168 10.989 1.00 78.44 117 ASN A N 1
ATOM 918 C CA . ASN A 1 117 ? 0.523 18.244 10.015 1.00 78.44 117 ASN A CA 1
ATOM 919 C C . ASN A 1 117 ? 1.059 16.868 9.558 1.00 78.44 117 ASN A C 1
ATOM 921 O O . ASN A 1 117 ? 2.105 16.810 8.914 1.00 78.44 117 ASN A O 1
ATOM 925 N N . LEU A 1 118 ? 0.409 15.757 9.924 1.00 85.94 118 LEU A N 1
ATOM 926 C CA . LEU A 1 118 ? 0.872 14.410 9.565 1.00 85.94 118 LEU A CA 1
ATOM 927 C C . LEU A 1 118 ? 0.362 13.978 8.189 1.00 85.94 118 LEU A C 1
ATOM 929 O O . LEU A 1 118 ? -0.809 14.160 7.856 1.00 85.94 118 LEU A O 1
ATOM 933 N N . THR A 1 119 ? 1.224 13.326 7.409 1.00 90.62 119 THR A N 1
ATOM 934 C CA . THR A 1 119 ? 0.804 12.671 6.164 1.00 90.62 119 THR A CA 1
ATOM 935 C C . THR A 1 119 ? -0.034 11.424 6.461 1.00 90.62 119 THR A C 1
ATOM 937 O O . THR A 1 119 ? 0.101 10.800 7.516 1.00 90.62 119 THR A O 1
ATOM 940 N N . THR A 1 120 ? -0.875 11.006 5.509 1.00 91.12 120 THR A N 1
ATOM 941 C CA . THR A 1 120 ? -1.695 9.785 5.626 1.00 91.12 120 THR A CA 1
ATOM 942 C C . THR A 1 120 ? -0.862 8.553 5.983 1.00 91.12 120 THR A C 1
ATOM 944 O O . THR A 1 120 ? -1.282 7.752 6.814 1.00 91.12 120 THR A O 1
ATOM 947 N N . LEU A 1 121 ? 0.343 8.430 5.416 1.00 93.62 121 LEU A N 1
ATOM 948 C CA . LEU A 1 121 ? 1.255 7.325 5.709 1.00 93.62 121 LEU A CA 1
ATOM 949 C C . LEU A 1 121 ? 1.761 7.371 7.160 1.00 93.62 121 LEU A C 1
ATOM 951 O O . LEU A 1 121 ? 1.707 6.360 7.849 1.00 93.62 121 LEU A O 1
ATOM 955 N N . GLN A 1 122 ? 2.170 8.544 7.656 1.00 92.31 122 GLN A N 1
ATOM 956 C CA . GLN A 1 122 ? 2.601 8.714 9.052 1.00 92.31 122 GLN A CA 1
ATOM 957 C C . GLN A 1 122 ? 1.467 8.422 10.046 1.00 92.31 122 GLN A C 1
ATOM 959 O O . GLN A 1 122 ? 1.697 7.794 11.078 1.00 92.31 122 GLN A O 1
ATOM 964 N N . MET A 1 123 ? 0.233 8.835 9.730 1.00 92.31 123 MET A N 1
ATOM 965 C CA . MET A 1 123 ? -0.941 8.496 10.542 1.00 92.31 123 MET A CA 1
ATOM 966 C C . MET A 1 123 ? -1.185 6.981 10.586 1.00 92.31 123 MET A C 1
ATOM 968 O O . MET A 1 123 ? -1.457 6.453 11.662 1.00 92.31 123 MET A O 1
ATOM 972 N N . LEU A 1 124 ? -1.042 6.276 9.455 1.00 93.75 124 LEU A N 1
ATOM 973 C CA . LEU A 1 124 ? -1.156 4.814 9.394 1.00 93.75 124 LEU A CA 1
ATOM 974 C C . LEU A 1 124 ? -0.063 4.110 10.209 1.00 93.75 124 LEU A C 1
ATOM 976 O O . LEU A 1 124 ? -0.400 3.273 11.040 1.00 93.75 124 LEU A O 1
ATOM 980 N N . THR A 1 125 ? 1.211 4.486 10.053 1.00 94.50 125 THR A N 1
ATOM 981 C CA . THR A 1 125 ? 2.326 3.894 10.820 1.00 94.50 125 THR A CA 1
ATOM 982 C C . THR A 1 125 ? 2.133 4.053 12.332 1.00 94.50 125 THR A C 1
ATOM 984 O O . THR A 1 125 ? 2.354 3.113 13.093 1.00 94.50 125 THR A O 1
ATOM 987 N N . ASN A 1 126 ? 1.657 5.218 12.780 1.00 91.56 126 ASN A N 1
ATOM 988 C CA . ASN A 1 126 ? 1.367 5.468 14.194 1.00 91.56 126 ASN A CA 1
ATOM 989 C C . ASN A 1 126 ? 0.179 4.635 14.717 1.00 91.56 126 ASN A C 1
ATOM 991 O O . ASN A 1 126 ? 0.192 4.208 15.873 1.00 91.56 126 ASN A O 1
ATOM 995 N N . LEU A 1 127 ? -0.851 4.410 13.891 1.00 92.25 127 LEU A N 1
ATOM 996 C CA . LEU A 1 127 ? -1.991 3.551 14.236 1.00 92.25 127 LEU A CA 1
ATOM 997 C C . LEU A 1 127 ? -1.576 2.077 14.319 1.00 92.25 127 LEU A C 1
ATOM 999 O O . LEU A 1 127 ? -1.928 1.404 15.285 1.00 92.25 127 LEU A O 1
ATOM 1003 N N . GLU A 1 128 ? -0.804 1.598 13.344 1.00 94.75 128 GLU A N 1
ATOM 1004 C CA . GLU A 1 128 ? -0.278 0.232 13.296 1.00 94.75 128 GLU A CA 1
ATOM 1005 C C . GLU A 1 128 ? 0.620 -0.065 14.504 1.00 94.75 128 GLU A C 1
ATOM 1007 O O . GLU A 1 128 ? 0.386 -1.045 15.212 1.00 94.75 128 GLU A O 1
ATOM 1012 N N . GLY A 1 129 ? 1.564 0.833 14.815 1.00 93.56 129 GLY A N 1
ATOM 1013 C CA . GLY A 1 129 ? 2.415 0.723 16.002 1.00 93.56 129 GLY A CA 1
ATOM 1014 C C . GLY A 1 129 ? 1.600 0.626 17.294 1.00 93.56 129 GLY A C 1
ATOM 1015 O O . GLY A 1 129 ? 1.793 -0.300 18.081 1.00 93.56 129 GLY A O 1
ATOM 1016 N N . ARG A 1 130 ? 0.606 1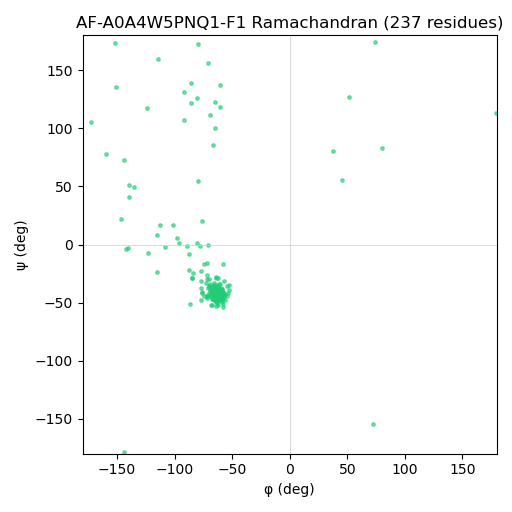.508 17.477 1.00 91.19 130 ARG A N 1
ATOM 1017 C CA . ARG A 1 130 ? -0.270 1.456 18.657 1.00 91.19 130 ARG A CA 1
ATOM 1018 C C . ARG A 1 130 ? -1.111 0.181 18.722 1.00 91.19 130 ARG A C 1
ATOM 1020 O O . ARG A 1 130 ? -1.348 -0.334 19.814 1.00 91.19 130 ARG A O 1
ATOM 1027 N N . MET A 1 131 ? -1.606 -0.312 17.589 1.00 91.25 131 MET A N 1
ATOM 1028 C CA . MET A 1 131 ? -2.341 -1.576 17.547 1.00 91.25 131 MET A CA 1
ATOM 1029 C C . MET A 1 131 ? -1.443 -2.744 17.968 1.00 91.25 131 MET A C 1
ATOM 1031 O O . MET A 1 131 ? -1.882 -3.562 18.774 1.00 91.25 131 MET A O 1
ATOM 1035 N N . GLY A 1 132 ? -0.188 -2.775 17.508 1.00 92.62 132 GLY A N 1
ATOM 1036 C CA . GLY A 1 132 ? 0.822 -3.740 17.949 1.00 92.62 132 GLY A CA 1
ATOM 1037 C C . GLY A 1 132 ? 1.064 -3.689 19.460 1.00 92.62 132 GLY A C 1
ATOM 1038 O O . GLY A 1 132 ? 0.882 -4.698 20.139 1.00 92.62 132 GLY A O 1
ATOM 1039 N N . GLU A 1 133 ? 1.363 -2.504 20.005 1.00 92.94 133 GLU A N 1
ATOM 1040 C CA . GLU A 1 133 ? 1.540 -2.295 21.452 1.00 92.94 133 GLU A CA 1
ATOM 1041 C C . GLU A 1 133 ? 0.329 -2.785 22.262 1.00 92.94 133 GLU A C 1
ATOM 1043 O O . GLU A 1 133 ? 0.480 -3.423 23.303 1.00 92.94 133 GLU A O 1
ATOM 1048 N N . LEU A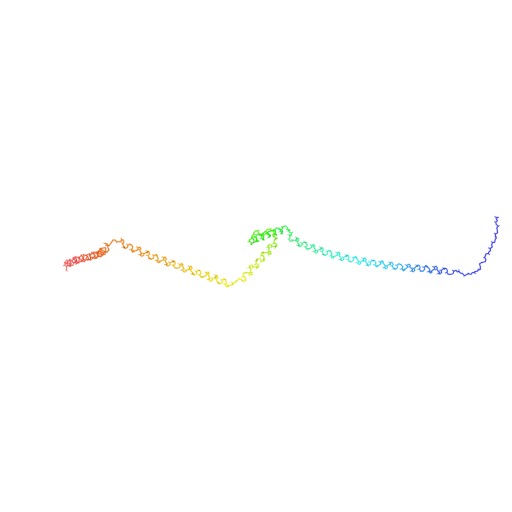 1 134 ? -0.896 -2.480 21.821 1.00 92.50 134 LEU A N 1
ATOM 1049 C CA . LEU A 1 134 ? -2.111 -2.886 22.532 1.00 92.50 134 LEU A CA 1
ATOM 1050 C C . LEU A 1 134 ? -2.327 -4.404 22.499 1.00 92.50 134 LEU A C 1
ATOM 1052 O O . LEU A 1 134 ? -2.783 -4.956 23.500 1.00 92.50 134 LEU A O 1
ATOM 1056 N N . LEU A 1 135 ? -1.994 -5.074 21.393 1.00 92.06 135 LEU A N 1
ATOM 1057 C CA . LEU A 1 135 ? -2.066 -6.533 21.286 1.00 92.06 135 LEU A CA 1
ATOM 1058 C C . LEU A 1 135 ? -1.039 -7.206 22.207 1.00 92.06 135 LEU A C 1
ATOM 1060 O O . LEU A 1 135 ? -1.417 -8.068 22.998 1.00 92.06 135 LEU A O 1
ATOM 1064 N N . GLU A 1 136 ? 0.214 -6.745 22.202 1.00 92.88 136 GLU A N 1
ATOM 1065 C CA . GLU A 1 136 ? 1.259 -7.248 23.105 1.00 92.88 136 GLU A CA 1
ATOM 1066 C C . GLU A 1 136 ? 0.867 -7.061 24.584 1.00 92.88 136 GLU A C 1
ATOM 1068 O O . GLU A 1 136 ? 0.958 -7.991 25.386 1.00 92.88 136 GLU A O 1
ATOM 1073 N N . ASN A 1 137 ? 0.321 -5.895 24.950 1.00 89.75 137 ASN A N 1
ATOM 1074 C CA . ASN A 1 137 ? -0.179 -5.637 26.306 1.00 89.75 137 ASN A CA 1
ATOM 1075 C C . ASN A 1 137 ? -1.341 -6.562 26.723 1.00 89.75 137 ASN A C 1
ATOM 1077 O O . ASN A 1 137 ? -1.508 -6.827 27.917 1.00 89.75 137 ASN A O 1
ATOM 1081 N N . VAL A 1 138 ? -2.153 -7.044 25.775 1.00 87.75 138 VAL A N 1
ATOM 1082 C CA . VAL A 1 138 ? -3.224 -8.022 26.034 1.00 87.75 138 VAL A CA 1
ATOM 1083 C C . VAL A 1 138 ? -2.649 -9.428 26.225 1.00 87.75 138 VAL A C 1
ATOM 1085 O O . VAL A 1 138 ? -3.084 -10.136 27.134 1.00 87.75 138 VAL A O 1
ATOM 1088 N N . GLU A 1 139 ? -1.651 -9.826 25.435 1.00 86.31 139 GLU A N 1
ATOM 1089 C CA . GLU A 1 139 ? -0.978 -11.127 25.572 1.00 86.31 139 GLU A CA 1
ATOM 1090 C C . GLU A 1 139 ? -0.161 -11.234 26.869 1.00 86.31 139 GLU A C 1
ATOM 1092 O O . GLU A 1 139 ? -0.213 -12.256 27.561 1.00 86.31 139 GLU A O 1
ATOM 1097 N N . LEU A 1 140 ? 0.530 -10.155 27.249 1.00 86.75 140 LEU A N 1
ATOM 1098 C CA . LEU A 1 140 ? 1.298 -10.048 28.492 1.00 86.75 140 LEU A CA 1
ATOM 1099 C C . LEU A 1 140 ? 0.425 -9.795 29.737 1.00 86.75 140 LEU A C 1
ATOM 1101 O O . LEU A 1 140 ? 0.953 -9.708 30.852 1.00 86.75 140 LEU A O 1
ATOM 1105 N N . PHE A 1 141 ? -0.900 -9.667 29.596 1.00 83.94 141 PHE A N 1
ATOM 1106 C CA . PHE A 1 141 ? -1.760 -9.270 30.708 1.00 83.94 141 PHE A CA 1
ATOM 1107 C C . PHE A 1 141 ? -1.767 -10.330 31.833 1.00 83.94 141 PHE A C 1
ATOM 1109 O O . PHE A 1 141 ? -2.132 -11.491 31.610 1.00 83.94 141 PHE A O 1
ATOM 1116 N N . PRO A 1 142 ? -1.397 -9.974 33.081 1.00 84.81 142 PRO A N 1
ATOM 1117 C CA . PRO A 1 142 ? -1.150 -10.957 34.131 1.00 84.81 142 PRO A CA 1
ATOM 1118 C C . PRO A 1 142 ? -2.442 -11.649 34.586 1.00 84.81 142 PRO A C 1
ATOM 1120 O O . PRO A 1 142 ? -3.286 -11.056 35.268 1.00 84.81 142 PRO A O 1
ATOM 1123 N N . LYS A 1 143 ? -2.553 -12.945 34.268 1.00 84.75 143 LYS A N 1
ATOM 1124 C CA . LYS A 1 143 ? -3.710 -13.813 34.570 1.00 84.75 143 LYS A CA 1
ATOM 1125 C C . LYS A 1 143 ? -4.114 -13.786 36.049 1.00 84.75 143 LYS A C 1
ATOM 1127 O O . LYS A 1 143 ? -5.303 -13.782 36.357 1.00 84.75 143 LYS A O 1
ATOM 1132 N N . ASP A 1 144 ? -3.153 -13.658 36.961 1.00 88.31 144 ASP A N 1
ATOM 1133 C CA . ASP A 1 144 ? -3.419 -13.541 38.399 1.00 88.31 144 ASP A CA 1
ATOM 1134 C C . ASP A 1 144 ? -4.252 -12.302 38.754 1.00 88.31 144 ASP A C 1
ATOM 1136 O O . ASP A 1 144 ? -5.138 -12.381 39.607 1.00 88.31 144 ASP A O 1
ATOM 1140 N N . ARG A 1 145 ? -4.038 -11.161 38.081 1.00 86.75 145 ARG A N 1
ATOM 1141 C CA . ARG A 1 145 ? -4.855 -9.957 38.309 1.00 86.75 145 ARG A CA 1
ATOM 1142 C C . ARG A 1 145 ? -6.291 -10.159 37.831 1.00 86.75 145 ARG A C 1
ATOM 1144 O O . ARG A 1 145 ? -7.210 -9.706 38.511 1.00 86.75 145 ARG A O 1
ATOM 1151 N N . VAL A 1 146 ? -6.487 -10.883 36.725 1.00 87.44 146 VAL A N 1
ATOM 1152 C CA . VAL A 1 146 ? -7.820 -11.267 36.226 1.00 87.44 146 VAL A CA 1
ATOM 1153 C C . VAL A 1 146 ? -8.525 -12.161 37.248 1.00 87.44 146 VAL A C 1
ATOM 1155 O O . VAL A 1 146 ? -9.613 -11.819 37.705 1.00 87.44 146 VAL A O 1
ATOM 1158 N N . LEU A 1 147 ? -7.870 -13.233 37.707 1.00 90.12 147 LEU A N 1
ATOM 1159 C CA . LEU A 1 147 ? -8.419 -14.153 38.712 1.00 90.12 147 LEU A CA 1
ATOM 1160 C C . LEU A 1 147 ? -8.759 -13.448 40.037 1.00 90.12 147 LEU A C 1
ATOM 1162 O O . LEU A 1 147 ? -9.772 -13.758 40.668 1.00 90.12 147 LEU A O 1
ATOM 1166 N N . MET A 1 148 ? -7.943 -12.485 40.4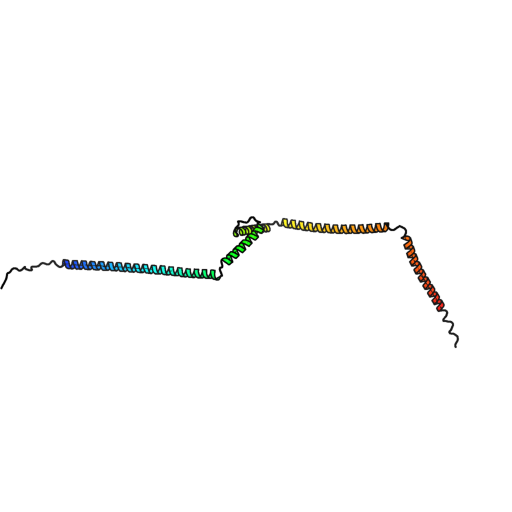77 1.00 91.25 148 MET A N 1
ATOM 1167 C CA . MET A 1 148 ? -8.246 -11.682 41.667 1.00 91.25 148 MET A CA 1
ATOM 1168 C C . MET A 1 148 ? -9.443 -10.745 41.444 1.00 91.25 148 MET A C 1
ATOM 1170 O O . MET A 1 148 ? -10.288 -10.633 42.335 1.00 91.25 148 MET A O 1
ATOM 1174 N N . ALA A 1 149 ? -9.569 -10.125 40.266 1.00 91.38 149 ALA A N 1
ATOM 1175 C CA . ALA A 1 149 ? -10.717 -9.289 39.912 1.00 91.38 149 ALA A CA 1
ATOM 1176 C C . ALA A 1 149 ? -12.024 -10.102 39.824 1.00 91.38 149 ALA A C 1
ATOM 1178 O O . ALA A 1 149 ? -13.051 -9.681 40.360 1.00 91.38 149 ALA A O 1
ATOM 1179 N N . GLU A 1 150 ? -11.988 -11.301 39.238 1.00 92.94 150 GLU A N 1
ATOM 1180 C CA . GLU A 1 150 ? -13.121 -12.236 39.209 1.00 92.94 150 GLU A CA 1
ATOM 1181 C C . GLU A 1 150 ? -13.550 -12.657 40.620 1.00 92.94 150 GLU A C 1
ATOM 1183 O O . GLU A 1 150 ? -14.733 -12.583 40.966 1.00 92.94 150 GLU A O 1
ATOM 1188 N N . ARG A 1 151 ? -12.587 -13.035 41.473 1.00 93.44 151 ARG A N 1
ATOM 1189 C CA . ARG A 1 151 ? -12.839 -13.379 42.882 1.00 93.44 151 ARG A CA 1
ATOM 1190 C C . ARG A 1 151 ? -13.430 -12.205 43.661 1.00 93.44 151 ARG A C 1
ATOM 1192 O O . ARG A 1 151 ? -14.332 -12.420 44.471 1.00 93.44 151 ARG A O 1
ATOM 1199 N N . ALA A 1 152 ? -12.961 -10.979 43.420 1.00 94.25 152 ALA A N 1
ATOM 1200 C CA . ALA A 1 152 ? -13.510 -9.773 44.035 1.00 94.25 152 ALA A CA 1
ATOM 1201 C C . ALA A 1 152 ? -14.963 -9.524 43.592 1.00 94.25 152 ALA A C 1
ATOM 1203 O O . ALA A 1 152 ? -15.839 -9.374 44.445 1.00 94.25 152 ALA A O 1
ATOM 1204 N N . LYS A 1 153 ? -15.240 -9.590 42.283 1.00 96.12 153 LYS A N 1
ATOM 1205 C CA . LYS A 1 153 ? -16.582 -9.427 41.697 1.00 96.12 153 LYS A CA 1
ATOM 1206 C C . LYS A 1 153 ? -17.576 -10.475 42.213 1.00 96.12 153 LYS A C 1
ATOM 1208 O O . LYS A 1 153 ? -18.700 -10.139 42.583 1.00 96.12 153 LYS A O 1
ATOM 1213 N N . GLU A 1 154 ? -17.169 -11.742 42.307 1.00 95.81 154 GLU A N 1
ATOM 1214 C CA . GLU A 1 154 ? -18.013 -12.807 42.867 1.00 95.81 154 GLU A CA 1
ATOM 1215 C C . GLU A 1 154 ? -18.200 -12.663 44.389 1.00 95.81 154 GLU A C 1
ATOM 1217 O O . GLU A 1 154 ? -19.293 -12.915 44.905 1.00 95.81 154 GLU A O 1
ATOM 1222 N N . LYS A 1 155 ? -17.178 -12.207 45.129 1.00 95.88 155 LYS A N 1
ATOM 1223 C CA . LYS A 1 155 ? -17.299 -11.895 46.564 1.00 95.88 155 LYS A CA 1
ATOM 1224 C C . LYS A 1 155 ? -18.300 -10.763 46.805 1.00 95.88 155 LYS A C 1
ATOM 1226 O O . LYS A 1 155 ? -19.143 -10.896 47.691 1.00 95.88 155 LYS A O 1
ATOM 1231 N N . GLU A 1 156 ? -18.242 -9.697 46.010 1.00 95.25 156 GLU A N 1
ATOM 1232 C CA . GLU A 1 156 ? -19.186 -8.580 46.067 1.00 95.25 156 GLU A CA 1
ATOM 1233 C C . GLU A 1 156 ? -20.615 -9.040 45.743 1.00 95.25 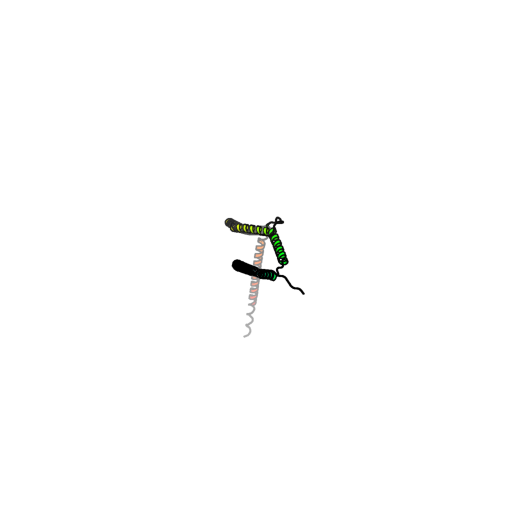156 GLU A C 1
ATOM 1235 O O . GLU A 1 156 ? -21.535 -8.793 46.523 1.00 95.25 156 GLU A O 1
ATOM 1240 N N . ARG A 1 157 ? -20.805 -9.797 44.652 1.00 96.69 157 ARG A N 1
ATOM 1241 C CA . ARG A 1 157 ? -22.113 -10.359 44.277 1.00 96.69 157 ARG A CA 1
ATOM 1242 C C . ARG A 1 157 ? -22.713 -11.215 45.400 1.00 96.69 157 ARG A C 1
ATOM 1244 O O . ARG A 1 157 ? -23.903 -11.103 45.698 1.00 96.69 157 ARG A O 1
ATOM 1251 N N . ARG A 1 158 ? -21.893 -12.046 46.058 1.00 95.75 158 ARG A N 1
ATOM 1252 C CA . ARG A 1 158 ? -22.303 -12.846 47.229 1.00 95.75 158 ARG A CA 1
ATOM 1253 C C . ARG A 1 158 ? -22.651 -11.989 48.441 1.00 95.75 158 ARG A C 1
ATOM 1255 O O . ARG A 1 158 ? -23.537 -12.380 49.197 1.00 95.75 158 ARG A O 1
ATOM 1262 N N . LEU A 1 159 ? -21.951 -10.877 48.660 1.00 95.88 159 LEU A N 1
ATOM 1263 C CA . LEU A 1 159 ? -22.235 -9.967 49.768 1.00 95.88 159 LEU A CA 1
ATOM 1264 C C . LEU A 1 159 ? -23.589 -9.277 49.558 1.00 95.88 159 LEU A C 1
ATOM 1266 O O . LEU A 1 159 ? -24.471 -9.458 50.394 1.00 95.88 159 LEU A O 1
ATOM 1270 N N . ARG A 1 160 ? -23.805 -8.661 48.386 1.00 95.56 160 ARG A N 1
ATOM 1271 C CA . ARG A 1 160 ? -25.081 -8.023 48.010 1.00 95.56 160 ARG A CA 1
ATOM 1272 C C . ARG A 1 160 ? -26.278 -8.974 48.157 1.00 95.56 160 ARG A C 1
ATOM 1274 O O . ARG A 1 160 ? -27.316 -8.592 48.685 1.00 95.56 160 ARG A O 1
ATOM 1281 N N . LEU A 1 161 ? -26.133 -10.243 47.753 1.00 95.94 161 LEU A N 1
ATOM 1282 C CA . LEU A 1 161 ? -27.196 -11.250 47.899 1.00 95.94 161 LEU A CA 1
ATOM 1283 C C . LEU A 1 161 ? -27.512 -11.589 49.371 1.00 95.94 161 LEU A C 1
ATOM 1285 O O . LEU A 1 161 ? -28.666 -11.851 49.712 1.00 95.94 161 LEU A O 1
ATOM 1289 N N . ARG A 1 162 ? -26.503 -11.600 50.253 1.00 96.56 162 ARG A N 1
ATOM 1290 C CA . ARG A 1 162 ? -26.707 -11.810 51.698 1.00 96.56 162 ARG A CA 1
ATOM 1291 C C . ARG A 1 162 ? -27.349 -10.594 52.350 1.00 96.56 162 ARG A C 1
ATOM 1293 O O . ARG A 1 162 ? -28.284 -10.770 53.123 1.00 96.56 162 ARG A O 1
ATOM 1300 N N . GLU A 1 163 ? -26.873 -9.397 52.023 1.00 96.12 163 GLU A N 1
ATOM 1301 C CA . GLU A 1 163 ? -27.422 -8.129 52.509 1.00 96.12 163 GLU A CA 1
ATOM 1302 C C . GLU A 1 163 ? -28.900 -7.999 52.137 1.00 96.12 163 GLU A C 1
ATOM 1304 O O . GLU A 1 163 ? -29.724 -7.748 53.012 1.00 96.12 163 GLU A O 1
ATOM 1309 N N . GLU A 1 164 ? -29.264 -8.294 50.885 1.00 95.44 164 GLU A N 1
ATOM 1310 C CA . GLU A 1 164 ? -30.660 -8.276 50.443 1.00 95.44 164 GLU A CA 1
ATOM 1311 C C . GLU A 1 164 ? -31.513 -9.326 51.173 1.00 95.44 164 GLU A C 1
ATOM 1313 O O . GLU A 1 164 ? -32.613 -9.020 51.635 1.00 95.44 164 GLU A O 1
ATOM 1318 N N . LYS A 1 165 ? -30.998 -10.547 51.381 1.00 96.81 165 LYS A N 1
ATOM 1319 C CA . LYS A 1 165 ? -31.708 -11.574 52.163 1.00 96.81 165 LYS A CA 1
ATOM 1320 C C . LYS A 1 165 ? -31.940 -11.134 53.615 1.00 96.81 165 LYS A C 1
ATOM 1322 O O . LYS A 1 165 ? -33.038 -11.330 54.134 1.00 96.81 165 LYS A O 1
ATOM 1327 N N . VAL A 1 166 ? -30.939 -10.528 54.257 1.00 95.81 166 VAL A N 1
ATOM 1328 C CA . VAL A 1 166 ? -31.052 -9.984 55.621 1.00 95.81 166 VAL A CA 1
ATOM 1329 C C . VAL A 1 166 ? -32.026 -8.804 55.656 1.00 95.81 166 VAL A C 1
ATOM 1331 O O . VAL A 1 166 ? -32.857 -8.737 56.559 1.00 95.81 166 VAL A O 1
ATOM 1334 N N . ARG A 1 167 ? -32.001 -7.917 54.653 1.00 95.94 167 ARG A N 1
ATOM 1335 C CA . ARG A 1 167 ? -32.940 -6.794 54.509 1.00 95.94 167 ARG A CA 1
ATOM 1336 C C . ARG A 1 167 ? -34.384 -7.285 54.411 1.00 95.94 167 ARG A C 1
ATOM 1338 O O . ARG A 1 167 ? -35.241 -6.799 55.144 1.00 95.94 167 ARG A O 1
ATOM 1345 N N . VAL A 1 168 ? -34.649 -8.290 53.573 1.00 95.75 168 VAL A N 1
ATOM 1346 C CA . VAL A 1 168 ? -35.975 -8.918 53.441 1.00 95.75 168 VAL A CA 1
ATOM 1347 C C . VAL A 1 168 ? -36.413 -9.589 54.745 1.00 95.75 168 VAL A C 1
ATOM 1349 O O . VAL A 1 168 ? -37.547 -9.387 55.175 1.00 95.75 168 VAL A O 1
ATOM 1352 N N . GLN A 1 169 ? -35.529 -10.331 55.419 1.00 95.19 169 GLN A N 1
ATOM 1353 C CA . GLN A 1 169 ? -35.838 -10.943 56.719 1.00 95.19 169 GLN A CA 1
ATOM 1354 C C . GLN A 1 169 ? -36.150 -9.896 57.797 1.00 95.19 169 GLN A C 1
ATOM 1356 O O . GLN A 1 169 ? -37.116 -10.062 58.541 1.00 95.19 169 GLN A O 1
ATOM 1361 N N . LYS A 1 170 ? -35.388 -8.796 57.845 1.00 95.69 170 LYS A N 1
ATOM 1362 C CA . LYS A 1 170 ? -35.621 -7.682 58.769 1.00 95.69 170 LYS A CA 1
ATOM 1363 C C . LYS A 1 170 ? -36.974 -7.014 58.512 1.00 95.69 170 LYS A C 1
ATOM 1365 O O . LYS A 1 170 ? -37.751 -6.896 59.452 1.00 95.69 170 LYS A O 1
ATOM 1370 N N . MET A 1 171 ? -37.307 -6.692 57.257 1.00 93.88 171 MET A N 1
ATOM 1371 C CA . MET A 1 171 ? -38.627 -6.144 56.903 1.00 93.88 171 MET A CA 1
ATOM 1372 C C . MET A 1 171 ? -39.768 -7.092 57.306 1.00 93.88 171 MET A C 1
ATOM 1374 O O . MET A 1 171 ? -40.749 -6.654 57.898 1.00 93.88 171 MET A O 1
ATOM 1378 N N . GLN A 1 172 ? -39.630 -8.402 57.063 1.00 95.12 172 GLN A N 1
ATOM 1379 C CA . GLN A 1 172 ? -40.626 -9.396 57.489 1.00 95.12 172 GLN A CA 1
ATOM 1380 C C . GLN A 1 172 ? -40.755 -9.491 59.018 1.00 95.12 172 GLN A C 1
ATOM 1382 O O . GLN A 1 172 ? -41.848 -9.735 59.530 1.00 95.12 172 GLN A O 1
ATOM 1387 N N . GLN A 1 173 ? -39.661 -9.324 59.765 1.00 93.50 173 GLN A N 1
ATOM 1388 C CA . GLN A 1 173 ? -39.685 -9.318 61.227 1.00 93.50 173 GLN A CA 1
ATOM 1389 C C . GLN A 1 173 ? -40.327 -8.036 61.775 1.00 93.50 173 GLN A C 1
ATOM 1391 O O . GLN A 1 173 ? -41.179 -8.119 62.657 1.00 93.50 173 GLN A O 1
ATOM 1396 N N . GLU A 1 174 ? -39.985 -6.875 61.219 1.00 93.94 174 GLU A N 1
ATOM 1397 C CA . GLU A 1 174 ? -40.599 -5.582 61.544 1.00 93.94 174 GLU A CA 1
ATOM 1398 C C . GLU A 1 174 ? -42.103 -5.585 61.237 1.00 93.94 174 GLU A C 1
ATOM 1400 O O . GLU A 1 174 ? -42.898 -5.157 62.070 1.00 93.94 174 GLU A O 1
ATOM 1405 N N . GLU A 1 175 ? -42.526 -6.157 60.107 1.00 92.69 175 GLU A N 1
ATOM 1406 C CA . GLU A 1 175 ? -43.941 -6.309 59.753 1.00 92.69 175 GLU A CA 1
ATOM 1407 C C . GLU A 1 175 ? -44.693 -7.232 60.731 1.00 92.69 175 GLU A C 1
ATOM 1409 O O . GLU A 1 175 ? -45.819 -6.930 61.135 1.00 92.69 175 GLU A O 1
ATOM 1414 N N . ARG A 1 176 ? -44.074 -8.342 61.165 1.00 93.69 176 ARG A N 1
ATOM 1415 C CA . ARG A 1 176 ? -44.641 -9.234 62.197 1.00 93.69 176 ARG A CA 1
ATOM 1416 C C . ARG A 1 176 ? -44.786 -8.522 63.541 1.00 93.69 176 ARG A C 1
ATOM 1418 O O . ARG A 1 176 ? -45.843 -8.630 64.161 1.00 93.69 176 ARG A O 1
ATOM 1425 N N . LEU A 1 177 ? -43.753 -7.797 63.975 1.00 93.56 177 LEU A N 1
ATOM 1426 C CA . LEU A 1 177 ? -43.765 -7.022 65.219 1.00 93.56 177 LEU A CA 1
ATOM 1427 C C . LEU A 1 177 ? -44.823 -5.916 65.167 1.00 93.56 177 LEU A C 1
ATOM 1429 O O . LEU A 1 177 ? -45.613 -5.786 66.099 1.00 93.56 177 LEU A O 1
ATOM 1433 N N . ARG A 1 178 ? -44.915 -5.191 64.047 1.00 92.38 178 ARG A N 1
ATOM 1434 C CA . ARG A 1 178 ? -45.943 -4.175 63.802 1.00 92.38 178 ARG A CA 1
ATOM 1435 C C . ARG A 1 178 ? -47.353 -4.762 63.890 1.00 92.38 178 ARG A C 1
ATOM 1437 O O . ARG A 1 178 ? -48.160 -4.261 64.664 1.00 92.38 178 ARG A O 1
ATOM 1444 N N . LYS A 1 179 ? -47.632 -5.866 63.188 1.00 93.31 179 LYS A N 1
ATOM 1445 C CA . LYS A 1 179 ? -48.938 -6.553 63.243 1.00 93.31 179 LYS A CA 1
ATOM 1446 C C . LYS A 1 179 ? -49.274 -7.079 64.644 1.00 93.31 179 LYS A C 1
ATOM 1448 O O . LYS A 1 179 ? -50.441 -7.094 65.023 1.00 93.31 179 LYS A O 1
ATOM 1453 N N . ALA A 1 180 ? -48.282 -7.515 65.423 1.00 91.12 180 ALA A N 1
ATOM 1454 C CA . ALA A 1 180 ? -48.485 -7.920 66.815 1.00 91.12 180 ALA A CA 1
ATOM 1455 C C . ALA A 1 180 ? -48.797 -6.718 67.728 1.00 91.12 180 ALA A C 1
ATOM 1457 O O . ALA A 1 180 ? -49.711 -6.792 68.547 1.00 91.12 180 ALA A O 1
ATOM 1458 N N . PHE A 1 181 ? -48.094 -5.598 67.546 1.00 88.56 181 PHE A N 1
ATOM 1459 C CA . PHE A 1 181 ? -48.312 -4.354 68.287 1.00 88.56 181 PHE A CA 1
ATOM 1460 C C . PHE A 1 181 ? -49.673 -3.709 67.971 1.00 88.56 181 PHE A C 1
ATOM 1462 O O . PHE A 1 181 ? -50.378 -3.276 68.881 1.00 88.56 181 PHE A O 1
ATOM 1469 N N . GLU A 1 182 ? -50.088 -3.719 66.701 1.00 89.19 182 GLU A N 1
ATOM 1470 C CA . GLU A 1 182 ? -51.414 -3.264 66.257 1.00 89.19 182 GLU A CA 1
ATOM 1471 C C . GLU A 1 182 ? -52.543 -4.092 66.904 1.00 89.19 182 GLU A C 1
ATOM 1473 O O . GLU A 1 182 ? -53.522 -3.516 67.378 1.00 89.19 182 GLU A O 1
ATOM 1478 N N . ARG A 1 183 ? -52.384 -5.423 67.024 1.00 87.38 183 ARG A N 1
ATOM 1479 C CA . ARG A 1 183 ? -53.326 -6.287 67.770 1.00 87.38 183 ARG A CA 1
ATOM 1480 C C . ARG A 1 183 ? -53.360 -5.951 69.261 1.00 87.38 183 ARG A C 1
ATOM 1482 O O . ARG A 1 183 ? -54.439 -5.744 69.804 1.00 87.38 183 ARG A O 1
ATOM 1489 N N . ALA A 1 184 ? -52.197 -5.834 69.904 1.00 85.19 184 ALA A N 1
ATOM 1490 C CA . ALA A 1 184 ? -52.112 -5.520 71.331 1.00 85.19 184 ALA A CA 1
ATOM 1491 C C . ALA A 1 184 ? -52.780 -4.173 71.678 1.00 85.19 184 ALA A C 1
ATOM 1493 O O . ALA A 1 184 ? -53.487 -4.077 72.683 1.00 85.19 184 ALA A O 1
ATOM 1494 N N . GLN A 1 185 ? -52.622 -3.152 70.823 1.00 79.50 185 GLN A N 1
ATOM 1495 C CA . GLN A 1 185 ? -53.341 -1.877 70.952 1.00 79.50 185 GLN A CA 1
ATOM 1496 C C . GLN A 1 185 ? -54.849 -1.997 70.703 1.00 79.50 185 GLN A C 1
ATOM 1498 O O . GLN A 1 185 ? -55.628 -1.315 71.367 1.00 79.50 185 GLN A O 1
ATOM 1503 N N . ALA A 1 186 ? -55.274 -2.817 69.739 1.00 74.88 186 ALA A N 1
ATOM 1504 C CA . ALA A 1 186 ? -56.694 -3.031 69.469 1.00 74.88 186 ALA A CA 1
ATOM 1505 C C . ALA A 1 186 ? -57.394 -3.720 70.651 1.00 74.88 186 ALA A C 1
ATOM 1507 O O . ALA A 1 186 ? -58.518 -3.356 70.989 1.00 74.88 186 ALA A O 1
ATOM 1508 N N . ASP A 1 187 ? -56.716 -4.652 71.325 1.00 62.47 187 ASP A N 1
ATOM 1509 C CA . ASP A 1 187 ? -57.266 -5.345 72.491 1.00 62.47 187 ASP A CA 1
ATOM 1510 C C . ASP A 1 187 ? -57.240 -4.488 73.772 1.00 62.47 187 ASP A C 1
ATOM 1512 O O . ASP A 1 187 ? -58.178 -4.576 74.559 1.00 62.47 187 ASP A O 1
ATOM 1516 N N . THR A 1 188 ? -56.269 -3.578 73.952 1.00 59.25 188 THR A N 1
ATOM 1517 C CA . THR A 1 188 ? -56.293 -2.593 75.065 1.00 59.25 188 THR A CA 1
ATOM 1518 C C . THR A 1 188 ? -57.293 -1.450 74.872 1.00 59.25 188 THR A C 1
ATOM 1520 O O . THR A 1 188 ? -57.629 -0.773 75.840 1.00 59.25 188 THR A O 1
ATOM 1523 N N . LYS A 1 189 ? -57.795 -1.226 73.650 1.00 55.91 189 LYS A N 1
ATOM 1524 C CA . LYS A 1 189 ? -58.839 -0.224 73.357 1.00 55.91 189 LYS A CA 1
ATOM 1525 C C . LYS A 1 189 ? -60.268 -0.763 73.475 1.00 55.91 189 LYS A C 1
ATOM 1527 O O . LYS A 1 189 ? -61.211 0.005 73.295 1.00 55.91 189 LYS A O 1
ATOM 1532 N N . ARG A 1 190 ? -60.455 -2.047 73.801 1.00 50.28 190 ARG A N 1
ATOM 1533 C CA . ARG A 1 190 ? -61.771 -2.571 74.192 1.00 50.28 190 ARG A CA 1
ATOM 1534 C C . ARG A 1 190 ? -62.024 -2.222 75.664 1.00 50.28 190 ARG A C 1
ATOM 1536 O O . ARG A 1 190 ? -61.191 -2.585 76.495 1.00 50.28 190 ARG A O 1
ATOM 1543 N N . PRO A 1 191 ? -63.143 -1.571 76.029 1.00 43.34 191 PRO A N 1
ATOM 1544 C CA . PRO A 1 191 ? -63.509 -1.444 77.434 1.00 43.34 191 PRO A CA 1
ATOM 1545 C C . PRO A 1 191 ? -63.704 -2.841 78.044 1.00 43.34 191 PRO A C 1
ATOM 1547 O O . PRO A 1 191 ? -64.292 -3.735 77.429 1.00 43.34 191 PRO A O 1
ATOM 1550 N N . VAL A 1 192 ? -63.184 -3.043 79.258 1.00 49.28 192 VAL A N 1
ATOM 1551 C CA . VAL A 1 192 ? -63.161 -4.337 79.971 1.00 49.28 192 VAL A CA 1
ATOM 1552 C C . VAL A 1 192 ? -64.532 -4.617 80.613 1.00 49.28 192 VAL A C 1
ATOM 1554 O O . VAL A 1 192 ? -64.650 -4.803 81.819 1.00 49.28 192 VAL A O 1
ATOM 1557 N N . SER A 1 193 ? -65.595 -4.586 79.805 1.00 46.66 193 SER A N 1
ATOM 1558 C CA . SER A 1 193 ? -66.985 -4.664 80.278 1.00 46.66 193 SER A CA 1
ATOM 1559 C C . SER A 1 193 ? -67.940 -5.480 79.399 1.00 46.66 193 SER A C 1
ATOM 1561 O O . SER A 1 193 ? -69.085 -5.646 79.790 1.00 46.66 193 SER A O 1
ATOM 1563 N N . GLU A 1 194 ? -67.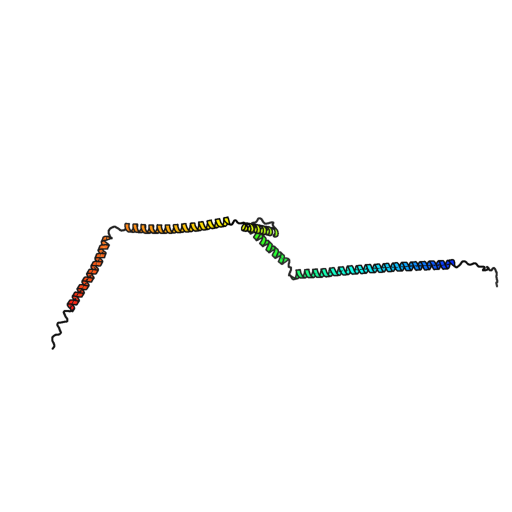522 -6.012 78.241 1.00 49.72 194 GLU A N 1
ATOM 1564 C CA . GLU A 1 194 ? -68.471 -6.628 77.282 1.00 49.72 194 GLU A CA 1
ATOM 1565 C C . GLU A 1 194 ? -68.198 -8.098 76.906 1.00 49.72 194 GLU A C 1
ATOM 1567 O O . GLU A 1 194 ? -69.011 -8.722 76.224 1.00 49.72 194 GLU A O 1
ATOM 1572 N N . THR A 1 195 ? -67.081 -8.708 77.312 1.00 49.62 195 THR A N 1
ATOM 1573 C CA . THR A 1 195 ? -66.713 -10.060 76.830 1.00 49.62 195 THR A CA 1
ATOM 1574 C C . THR A 1 195 ? -67.343 -11.214 77.618 1.00 49.62 195 THR A C 1
ATOM 1576 O O . THR A 1 195 ? -67.596 -12.275 77.037 1.00 49.62 195 THR A O 1
ATOM 1579 N N . HIS A 1 196 ? -67.647 -11.029 78.907 1.00 52.84 196 HIS A N 1
ATOM 1580 C CA . HIS A 1 196 ? -68.309 -12.064 79.712 1.00 52.84 196 HIS A CA 1
ATOM 1581 C C . HIS A 1 196 ? -69.814 -12.135 79.401 1.00 52.84 196 HIS A C 1
ATOM 1583 O O . HIS A 1 196 ? -70.325 -13.208 79.066 1.00 52.84 196 HIS A O 1
ATOM 1589 N N . ASP A 1 197 ? -70.491 -10.983 79.369 1.00 52.22 197 ASP A N 1
ATOM 1590 C CA . ASP A 1 197 ? -71.925 -10.891 79.072 1.00 52.22 197 ASP A CA 1
ATOM 1591 C C . ASP A 1 197 ? -72.264 -11.396 77.670 1.00 52.22 197 ASP A C 1
ATOM 1593 O O . ASP A 1 197 ? -73.191 -12.186 77.517 1.00 52.22 197 ASP A O 1
ATOM 1597 N N . ASN A 1 198 ? -71.481 -11.053 76.640 1.00 55.81 198 ASN A N 1
ATOM 1598 C CA . ASN A 1 198 ? -71.725 -11.561 75.285 1.00 55.81 198 ASN A CA 1
ATOM 1599 C C . ASN A 1 198 ? -71.556 -13.088 75.170 1.00 55.81 198 ASN A C 1
ATOM 1601 O O . ASN A 1 198 ? -72.234 -13.725 74.358 1.00 55.81 198 ASN A O 1
ATOM 1605 N N . THR A 1 199 ? -70.707 -13.701 76.002 1.00 55.53 199 THR A N 1
ATOM 1606 C CA . THR A 1 199 ? -70.554 -15.164 76.041 1.00 55.53 199 THR A CA 1
ATOM 1607 C C . THR A 1 199 ? -71.778 -15.819 76.685 1.00 55.53 199 THR A C 1
ATOM 1609 O O . THR A 1 199 ? -72.343 -16.751 76.108 1.00 55.53 199 THR A O 1
ATOM 1612 N N . ILE A 1 200 ? -72.249 -15.286 77.819 1.00 58.56 200 ILE A N 1
ATOM 1613 C CA . ILE A 1 200 ? -73.471 -15.745 78.502 1.00 58.56 200 ILE A CA 1
ATOM 1614 C C . ILE A 1 200 ? -74.712 -15.497 77.634 1.00 58.56 200 ILE A C 1
ATOM 1616 O O . ILE A 1 200 ? -75.590 -16.352 77.534 1.00 58.56 200 ILE A O 1
ATOM 1620 N N . HIS A 1 201 ? -74.793 -14.361 76.945 1.00 58.81 201 HIS A N 1
ATOM 1621 C CA . HIS A 1 201 ? -75.944 -14.029 76.114 1.00 58.81 201 HIS A CA 1
ATOM 1622 C C . HIS A 1 201 ? -76.006 -14.912 74.859 1.00 58.81 201 HIS A C 1
ATOM 1624 O O . HIS A 1 201 ? -77.091 -15.351 74.473 1.00 58.81 201 HIS A O 1
ATOM 1630 N N . ASN A 1 202 ? -74.860 -15.273 74.265 1.00 60.72 202 ASN A N 1
ATOM 1631 C CA . ASN A 1 202 ? -74.809 -16.220 73.150 1.00 60.72 202 ASN A CA 1
ATOM 1632 C C . ASN A 1 202 ? -75.162 -17.655 73.590 1.00 60.72 202 ASN A C 1
ATOM 1634 O O . ASN A 1 202 ? -75.974 -18.305 72.930 1.00 60.72 202 ASN A O 1
ATOM 1638 N N . THR A 1 203 ? -74.651 -18.145 74.729 1.00 63.84 203 THR A N 1
ATOM 1639 C CA . THR A 1 203 ? -75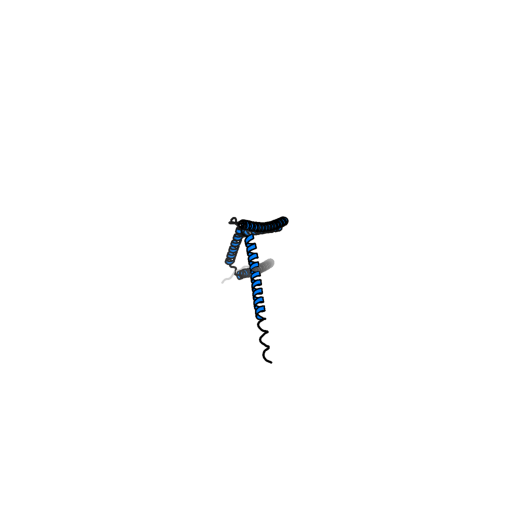.038 -19.474 75.248 1.00 63.84 203 THR A CA 1
ATOM 1640 C C . THR A 1 203 ? -76.505 -19.515 75.677 1.00 63.84 203 THR A C 1
ATOM 1642 O O . THR A 1 203 ? -77.206 -20.460 75.321 1.00 63.84 203 THR A O 1
ATOM 1645 N N . HIS A 1 204 ? -77.029 -18.466 76.317 1.00 66.12 204 HIS A N 1
ATOM 1646 C CA . HIS A 1 204 ? -78.455 -18.347 76.633 1.00 66.12 204 HIS A CA 1
ATOM 1647 C C . HIS A 1 204 ? -79.321 -18.306 75.359 1.00 66.12 204 HIS A C 1
ATOM 1649 O O . HIS A 1 204 ? -80.376 -18.942 75.303 1.00 66.12 204 HIS A O 1
ATOM 1655 N N . ARG A 1 205 ? -78.873 -17.628 74.291 1.00 65.44 205 ARG A N 1
ATOM 1656 C CA . ARG A 1 205 ? -79.557 -17.587 72.981 1.00 65.44 205 ARG A CA 1
ATOM 1657 C C . ARG A 1 205 ? -79.518 -18.929 72.238 1.00 65.44 205 ARG A C 1
ATOM 1659 O O . ARG A 1 205 ? -80.482 -19.270 71.557 1.00 65.44 205 ARG A O 1
ATOM 1666 N N . GLN A 1 206 ? -78.441 -19.702 72.371 1.00 66.31 206 GLN A N 1
ATOM 1667 C CA . GLN A 1 206 ? -78.361 -21.089 71.890 1.00 66.31 206 GLN A CA 1
ATOM 1668 C C . GLN A 1 206 ? -79.308 -22.002 72.693 1.00 66.31 206 GLN A C 1
ATOM 1670 O O . GLN A 1 206 ? -80.096 -22.751 72.116 1.00 66.31 206 GLN A O 1
ATOM 1675 N N . HIS A 1 207 ? -79.295 -21.892 74.024 1.00 70.50 207 HIS A N 1
ATOM 1676 C CA . HIS A 1 207 ? -80.090 -22.732 74.920 1.00 70.50 207 HIS A CA 1
ATOM 1677 C C . HIS A 1 207 ? -81.600 -22.473 74.769 1.00 70.50 207 HIS A C 1
ATOM 1679 O O . HIS A 1 207 ? -82.372 -23.417 74.628 1.00 70.50 207 HIS A O 1
ATOM 1685 N N . THR A 1 208 ? -82.029 -21.210 74.685 1.00 73.62 208 THR A N 1
ATOM 1686 C CA . THR A 1 208 ? -83.435 -20.840 74.416 1.00 73.62 208 THR A CA 1
ATOM 1687 C C . THR A 1 208 ? -83.929 -21.309 73.045 1.00 73.62 208 THR A C 1
ATOM 1689 O O . THR A 1 208 ? -85.060 -21.787 72.940 1.00 73.62 208 THR A O 1
ATOM 1692 N N . LYS A 1 209 ? -83.091 -21.265 71.998 1.00 78.81 209 LYS A N 1
ATOM 1693 C CA . LYS A 1 209 ? -83.420 -21.872 70.693 1.00 78.81 209 LYS A CA 1
ATOM 1694 C C . LYS A 1 209 ? -83.600 -23.390 70.796 1.00 78.81 209 LYS A C 1
ATOM 1696 O O . LYS A 1 209 ? -84.561 -23.919 70.241 1.00 78.81 209 LYS A O 1
ATOM 1701 N N . CYS A 1 210 ? -82.724 -24.072 71.534 1.00 76.19 210 CYS A N 1
ATOM 1702 C CA . CYS A 1 210 ? -82.818 -25.514 71.775 1.00 76.19 210 CYS A CA 1
ATOM 1703 C C . CYS A 1 210 ? -84.111 -25.882 72.533 1.00 76.19 210 CYS A C 1
ATOM 1705 O O . CYS A 1 210 ? -84.877 -26.736 72.087 1.00 76.19 210 CYS A O 1
ATOM 1707 N N . TRP A 1 211 ? -84.426 -25.168 73.619 1.00 74.81 211 TRP A N 1
ATOM 1708 C CA . TRP A 1 211 ? -85.661 -25.368 74.387 1.00 74.81 211 TRP A CA 1
ATOM 1709 C C . TRP A 1 211 ? -86.933 -25.083 73.579 1.00 74.81 211 TRP A C 1
ATOM 1711 O O . TRP A 1 211 ? -87.901 -25.832 73.698 1.00 74.81 211 TRP A O 1
ATOM 1721 N N . SER A 1 212 ? -86.924 -24.072 72.705 1.00 76.62 212 SER A N 1
ATOM 1722 C CA . SER A 1 212 ? -88.034 -23.800 71.779 1.00 76.62 212 SER A CA 1
ATOM 1723 C C . SER A 1 212 ? -88.282 -24.973 70.816 1.00 76.62 212 SER A C 1
ATOM 1725 O O . SER A 1 212 ? -89.416 -25.434 70.678 1.00 76.62 212 SER A O 1
ATOM 1727 N N . GLN A 1 213 ? -87.223 -25.546 70.231 1.00 75.25 213 GLN A N 1
ATOM 1728 C CA . GLN A 1 213 ? -87.335 -26.735 69.373 1.00 75.25 213 GLN A CA 1
ATOM 1729 C C . GLN A 1 213 ? -87.837 -27.973 70.137 1.00 75.25 213 GLN A C 1
ATOM 1731 O O . GLN A 1 213 ? -88.624 -28.754 69.597 1.00 75.25 213 GLN A O 1
ATOM 1736 N N . ILE A 1 214 ? -87.427 -28.153 71.397 1.00 78.12 214 ILE A N 1
ATOM 1737 C CA . ILE A 1 214 ? -87.918 -29.238 72.263 1.00 78.12 214 ILE A CA 1
ATOM 1738 C C . ILE A 1 214 ? -89.408 -29.044 72.593 1.00 78.12 214 ILE A C 1
ATOM 1740 O O . ILE A 1 214 ? -90.177 -30.004 72.518 1.00 78.12 214 ILE A O 1
ATOM 1744 N N . LEU A 1 215 ? -89.840 -27.816 72.899 1.00 76.75 215 LEU A N 1
ATOM 1745 C CA . LEU A 1 215 ? -91.246 -27.482 73.151 1.00 76.75 215 LEU A CA 1
ATOM 1746 C C . LEU A 1 215 ? -92.120 -27.693 71.908 1.00 76.75 215 LEU A C 1
ATOM 1748 O O . LEU A 1 215 ? -93.174 -28.314 72.020 1.00 76.75 215 LEU A O 1
ATOM 1752 N N . GLN A 1 216 ? -91.668 -27.278 70.720 1.00 74.69 216 GLN A N 1
ATOM 1753 C CA . GLN A 1 216 ? -92.374 -27.560 69.463 1.00 74.69 216 GLN A CA 1
ATOM 1754 C C . GLN A 1 216 ? -92.477 -29.065 69.177 1.00 74.69 216 GLN A C 1
ATOM 1756 O O . GLN A 1 216 ? -93.542 -29.539 68.780 1.00 74.69 216 GLN A O 1
ATOM 1761 N N . LYS A 1 217 ? -91.416 -29.847 69.434 1.00 78.25 217 LYS A N 1
ATOM 1762 C CA . LYS A 1 217 ? -91.476 -31.314 69.319 1.00 78.25 217 LYS A CA 1
ATOM 1763 C C . LYS A 1 217 ? -92.455 -31.936 70.320 1.00 78.25 217 LYS A C 1
ATOM 1765 O O . LYS A 1 217 ? -93.214 -32.815 69.922 1.00 78.25 217 LYS A O 1
ATOM 1770 N N . LYS A 1 218 ? -92.501 -31.465 71.574 1.00 78.44 218 LYS A N 1
ATOM 1771 C CA . LYS A 1 218 ? -93.503 -31.904 72.567 1.00 78.44 218 LYS A CA 1
ATOM 1772 C C . LYS A 1 218 ? -94.932 -31.548 72.151 1.00 78.44 218 LYS A C 1
ATOM 1774 O O . LYS A 1 218 ? -95.803 -32.404 72.245 1.00 78.44 218 LYS A O 1
ATOM 1779 N N . ALA A 1 219 ? -95.166 -30.333 71.655 1.00 74.62 219 ALA A N 1
ATOM 1780 C CA . ALA A 1 219 ? -96.478 -29.911 71.167 1.00 74.62 219 ALA A CA 1
ATOM 1781 C C . ALA A 1 219 ? -96.946 -30.770 69.979 1.00 74.62 219 ALA A C 1
ATOM 1783 O O . ALA A 1 219 ? -98.087 -31.218 69.973 1.00 74.62 219 ALA A O 1
ATOM 1784 N N . SER A 1 220 ? -96.044 -31.073 69.037 1.00 71.69 220 SER A N 1
ATOM 1785 C CA . SER A 1 220 ? -96.303 -31.977 67.905 1.00 71.69 220 SER A CA 1
ATOM 1786 C C . SER A 1 220 ? -96.607 -33.418 68.352 1.00 71.69 220 SER A C 1
ATOM 1788 O O . SER A 1 220 ? -97.536 -34.043 67.849 1.00 71.69 220 SER A O 1
ATOM 1790 N N . TYR A 1 221 ? -95.893 -33.933 69.361 1.00 66.50 221 TYR A N 1
ATOM 1791 C CA . TYR A 1 221 ? -96.204 -35.235 69.969 1.00 66.50 221 TYR A CA 1
ATOM 1792 C C . TYR A 1 221 ? -97.557 -35.249 70.704 1.00 66.50 221 TYR A C 1
ATOM 1794 O O . TYR A 1 221 ? -98.264 -36.251 70.673 1.00 66.50 221 TYR A O 1
ATOM 1802 N N . MET A 1 222 ? -97.962 -34.149 71.346 1.00 64.00 222 MET A N 1
ATOM 1803 C CA . MET A 1 222 ? -99.285 -34.060 71.980 1.00 64.00 222 MET A CA 1
ATOM 1804 C C . MET A 1 222 ? -100.430 -33.938 70.963 1.00 64.00 222 MET A C 1
ATOM 1806 O O . MET A 1 222 ? -101.510 -34.484 71.201 1.00 64.00 222 MET A O 1
ATOM 1810 N N . THR A 1 223 ? -100.213 -33.280 69.820 1.00 61.03 223 THR A N 1
ATOM 1811 C CA . THR A 1 223 ? -101.201 -33.249 68.728 1.00 61.03 223 THR A CA 1
ATOM 1812 C C . THR A 1 223 ? -101.232 -34.533 67.904 1.00 61.03 223 THR A C 1
ATOM 1814 O O . THR A 1 223 ? -102.274 -34.831 67.328 1.00 61.03 223 THR A O 1
ATOM 1817 N N . SER A 1 224 ? -100.167 -35.345 67.877 1.00 58.50 224 SER A N 1
ATOM 1818 C CA . SER A 1 224 ? -100.241 -36.695 67.303 1.00 58.50 224 SER A CA 1
ATOM 1819 C C . SER A 1 224 ? -100.947 -37.685 68.236 1.00 58.50 224 SER A C 1
ATOM 1821 O O . SER A 1 224 ? -101.818 -38.416 67.765 1.00 58.50 224 SER A O 1
ATOM 1823 N N . LEU A 1 225 ? -100.687 -37.658 69.553 1.00 56.47 225 LEU A N 1
ATOM 1824 C CA . LEU A 1 225 ? -101.404 -38.515 70.512 1.00 56.47 225 LEU A CA 1
ATOM 1825 C C . LEU A 1 225 ? -102.919 -38.247 70.525 1.00 56.47 225 LEU A C 1
ATOM 1827 O O . LEU A 1 225 ? -103.701 -39.193 70.505 1.00 56.47 225 LEU A O 1
ATOM 1831 N N . THR A 1 226 ? -103.345 -36.980 70.487 1.00 55.50 226 THR A N 1
ATOM 1832 C CA . THR A 1 226 ? -104.781 -36.638 70.428 1.00 55.50 226 THR A CA 1
ATOM 1833 C C . THR A 1 226 ? -105.429 -36.935 69.071 1.00 55.50 226 THR A C 1
ATOM 1835 O O . THR A 1 226 ? -106.651 -37.031 68.996 1.00 55.50 226 THR A O 1
ATOM 1838 N N . ARG A 1 227 ? -104.647 -37.154 68.002 1.00 51.91 227 ARG A N 1
ATOM 1839 C CA . ARG A 1 227 ? -105.169 -37.545 66.680 1.00 51.91 227 ARG A CA 1
ATOM 1840 C C . ARG A 1 227 ? -105.336 -39.059 66.509 1.00 51.91 227 ARG A C 1
ATOM 1842 O O . ARG A 1 227 ? -106.150 -39.471 65.689 1.00 51.91 227 ARG A O 1
ATOM 1849 N N . CYS A 1 228 ? -104.631 -39.875 67.295 1.00 53.16 228 CYS A N 1
ATOM 1850 C CA . CYS A 1 228 ? -104.756 -41.339 67.264 1.00 53.16 228 CYS A CA 1
ATOM 1851 C C . CYS A 1 228 ? -105.866 -41.906 68.171 1.00 53.16 228 CYS A C 1
ATOM 1853 O O . CYS A 1 228 ? -106.154 -43.090 68.076 1.00 53.16 228 CYS A O 1
ATOM 1855 N N . GLN A 1 229 ? -106.513 -41.103 69.025 1.00 53.19 229 GLN A N 1
ATOM 1856 C CA . GLN A 1 229 ? -107.606 -41.568 69.904 1.00 53.19 229 GLN A CA 1
ATOM 1857 C C . GLN A 1 229 ? -109.028 -41.331 69.356 1.00 53.19 229 GLN A C 1
ATOM 1859 O O . GLN A 1 229 ? -109.997 -41.708 70.007 1.00 53.19 229 GLN A O 1
ATOM 1864 N N . CYS A 1 230 ? -109.171 -40.759 68.154 1.00 47.81 230 CYS A N 1
ATOM 1865 C CA . CYS A 1 230 ? -110.474 -40.440 67.545 1.00 47.81 230 CYS A CA 1
ATOM 1866 C C . CYS A 1 230 ? -110.808 -41.270 66.287 1.00 47.81 230 CYS A C 1
ATOM 1868 O O . CYS A 1 230 ? -111.669 -40.860 65.512 1.00 47.81 230 CYS A O 1
ATOM 1870 N N . ILE A 1 231 ? -110.118 -42.395 66.049 1.00 50.56 231 ILE A N 1
ATOM 1871 C CA . ILE A 1 231 ? -110.305 -43.230 64.841 1.00 50.56 231 ILE A CA 1
ATOM 1872 C C . ILE A 1 231 ? -110.862 -44.637 65.159 1.00 50.56 231 ILE A C 1
ATOM 1874 O O . ILE A 1 231 ? -111.566 -45.196 64.324 1.00 50.56 231 ILE A O 1
ATOM 1878 N N . ASP A 1 232 ? -110.677 -45.166 66.377 1.00 50.91 232 ASP A N 1
ATOM 1879 C CA . ASP A 1 232 ? -110.973 -46.578 66.704 1.00 50.91 232 ASP A CA 1
ATOM 1880 C C . ASP A 1 232 ? -112.297 -46.849 67.464 1.00 50.91 232 ASP A C 1
ATOM 1882 O O . ASP A 1 232 ? -112.475 -47.929 68.022 1.00 50.91 232 ASP A O 1
ATOM 1886 N N . ILE A 1 233 ? -113.258 -45.911 67.503 1.00 49.31 233 ILE A N 1
ATOM 1887 C CA . ILE A 1 233 ? -114.590 -46.141 68.127 1.00 49.31 233 ILE A CA 1
ATOM 1888 C C . ILE A 1 233 ? -115.743 -45.610 67.247 1.00 49.31 233 ILE A C 1
ATOM 1890 O O . ILE A 1 233 ? -116.613 -44.872 67.704 1.00 49.31 233 ILE A O 1
ATOM 1894 N N . SER A 1 234 ? -115.752 -45.960 65.954 1.00 49.38 234 SER A N 1
ATOM 1895 C CA . SER A 1 234 ? -116.880 -45.651 65.047 1.00 49.38 234 SER A CA 1
ATOM 1896 C C . SER A 1 234 ? -117.134 -46.714 63.958 1.00 49.38 234 SER A C 1
ATOM 1898 O O . SER A 1 234 ? -117.753 -46.420 62.935 1.00 49.38 234 SER A O 1
ATOM 1900 N N . THR A 1 235 ? -116.675 -47.952 64.160 1.00 55.03 235 THR A N 1
ATOM 1901 C CA . THR A 1 235 ? -116.763 -49.052 63.173 1.00 55.03 235 THR A CA 1
ATOM 1902 C C . THR A 1 235 ? -117.116 -50.402 63.811 1.00 55.03 235 THR A C 1
ATOM 1904 O O . THR A 1 235 ? -116.602 -51.445 63.419 1.00 55.03 235 THR A O 1
ATOM 1907 N N . GLN A 1 236 ? -118.042 -50.403 64.777 1.00 50.88 236 GLN A N 1
ATOM 1908 C CA . GLN A 1 236 ? -118.674 -51.637 65.269 1.00 50.88 236 GLN A CA 1
ATOM 1909 C C . GLN A 1 236 ? -120.182 -51.465 65.528 1.00 50.88 236 GLN A C 1
ATOM 1911 O O . GLN A 1 236 ? -120.708 -51.813 66.579 1.00 50.88 236 GLN A O 1
ATOM 1916 N N . THR A 1 237 ? -120.873 -50.938 64.511 1.00 48.00 237 THR A N 1
ATOM 1917 C CA . THR A 1 237 ? -122.341 -50.956 64.394 1.00 48.00 237 THR A CA 1
ATOM 1918 C C . THR A 1 237 ? -122.731 -51.143 62.926 1.00 48.00 237 THR A C 1
ATOM 1920 O O . THR A 1 237 ? -123.146 -50.184 62.280 1.00 48.00 237 THR A O 1
ATOM 1923 N N . LEU A 1 238 ? -122.542 -52.354 62.386 1.00 49.12 238 LEU A N 1
ATOM 1924 C CA . LEU A 1 238 ? -123.303 -52.947 61.269 1.00 49.12 238 LEU A CA 1
ATOM 1925 C C . LEU A 1 238 ? -122.738 -54.344 60.942 1.00 49.12 238 LEU A C 1
ATOM 1927 O O . LEU A 1 238 ? -121.631 -54.440 60.420 1.00 49.12 238 LEU A O 1
ATOM 1931 N N . MET A 1 239 ? -123.564 -55.369 61.205 1.00 40.38 239 MET A N 1
ATOM 1932 C CA . MET A 1 239 ? -123.298 -56.824 61.155 1.00 40.38 239 MET A CA 1
ATOM 1933 C C . MET A 1 239 ? -122.415 -57.374 62.281 1.00 40.38 239 MET A C 1
ATOM 1935 O O . MET A 1 239 ? -121.174 -57.305 62.179 1.00 40.38 239 MET A O 1
#

Organism: NCBI:txid62062

pLDDT: mean 79.19, std 18.73, range [38.69, 98.31]

Foldseek 3Di:
DDDDDDDDDDDPDDDDDDPPVVVVVVVVVVVVVVVVVVVVVVVVVVVVVVVVVVVVVVVVVVVVVVVVVVVVVVVVVVVCVCVVVVPDVVVVVVVVVVLLVVLVVVLCVPPNPPCPPDGSVRSVVVVVVVVVVVVVCVVPPDVVVVVVVVVVVVVVVVVVVVVVVVVVVVVVVVVVVVVVVVVVVVVVPDPPPPDVVVVVVVVVVVVVVVVVVVVVVVVVVVVVVVVVVPPPPDPPPDD

InterPro domains:
  IPR051147 Cilia- and flagella-associated domain-containing protein [PTHR21683] (42-192)

Sequence (239 aa):
MSAGPFVAGLKCSGKFFGGFSSFAWQRETLQLIAIHLITLHDILEYMDQETEQLTQQIDIIAHAIQREKDMAAELELKSRLFSFGKYKAEDQDVMLEALGRKVAEVYRSYAGESGANLTTLQMLTNLEGRMGELLENVELFPKDRVLMAERAKEKERRLRLREEKVRVQKMQQEERLRKAFERAQADTKRPVSETHDNTIHNTHRQHTKCWSQILQKKASYMTSLTRCQCIDISTQTLM

Secondary structure (DSSP, 8-state):
--------PPP-------SHHHHHHHHHHHHHHHHHHHHHHHHHHHHHHHHHHHHHHHHHHHHHHHHHHHHHHHHHHHHHHHHHT---HHHHHHHHHHHHHHHHHHHHHHHTTTTTT--HHHHHHHHHHHHHHHHHHHHT--HHHHHHHHHHHHHHHHHHHHHHHHHHHHHHHHHHHHHHHHHHHHHHTS-TTSHHHHHHHHHHHHHHHHHHHHHHHHHHHHHHHHHHSSSSSSS-S--